Protein AF-A0A316MP08-F1 (afdb_monomer_lite)

Structure (mmCIF, N/CA/C/O backbone):
data_AF-A0A316MP08-F1
#
_entry.id   AF-A0A316MP08-F1
#
loop_
_atom_site.group_PDB
_atom_site.id
_atom_site.type_symbol
_atom_site.label_atom_id
_atom_site.label_alt_id
_atom_site.label_comp_id
_atom_site.label_asym_id
_atom_site.label_entity_id
_atom_site.label_seq_id
_atom_site.pdbx_PDB_ins_code
_atom_site.Cartn_x
_atom_site.Cartn_y
_atom_site.Cartn_z
_atom_site.occupancy
_atom_site.B_iso_or_equiv
_atom_site.auth_seq_id
_atom_site.auth_comp_id
_atom_site.auth_asym_id
_atom_site.auth_atom_id
_atom_site.pdbx_PDB_model_num
ATOM 1 N N . MET A 1 1 ? -16.858 -20.092 -6.446 1.00 30.94 1 MET A N 1
ATOM 2 C CA . MET A 1 1 ? -16.017 -19.474 -5.402 1.00 30.94 1 MET A CA 1
ATOM 3 C C . MET A 1 1 ? -14.928 -18.694 -6.114 1.00 30.94 1 MET A C 1
ATOM 5 O O . MET A 1 1 ? -14.071 -19.315 -6.725 1.00 30.94 1 MET A O 1
ATOM 9 N N . SER A 1 2 ? -15.044 -17.366 -6.166 1.00 39.22 2 SER A N 1
ATOM 10 C CA . SER A 1 2 ? -13.991 -16.501 -6.709 1.00 39.22 2 SER A CA 1
ATOM 11 C C . SER A 1 2 ? -12.915 -16.383 -5.637 1.00 39.22 2 SER A C 1
ATOM 13 O O . SER A 1 2 ? -13.175 -15.823 -4.583 1.00 39.22 2 SER A O 1
ATOM 15 N N . THR A 1 3 ? -11.744 -16.965 -5.862 1.00 48.44 3 THR A N 1
ATOM 16 C CA . THR A 1 3 ? -10.606 -16.982 -4.927 1.00 48.44 3 THR A CA 1
ATOM 17 C C . THR A 1 3 ? -9.837 -15.654 -4.857 1.00 48.44 3 THR A C 1
ATOM 19 O O . THR A 1 3 ? -8.750 -15.616 -4.289 1.00 48.44 3 THR A O 1
ATOM 22 N N . TYR A 1 4 ? -10.368 -14.570 -5.430 1.00 56.38 4 TYR A N 1
ATOM 23 C CA . TYR A 1 4 ? -9.638 -13.318 -5.631 1.00 56.38 4 TYR A CA 1
ATOM 24 C C . TYR A 1 4 ? -10.424 -12.108 -5.114 1.00 56.38 4 TYR A C 1
ATOM 26 O O . TYR A 1 4 ? -11.122 -11.439 -5.878 1.00 56.38 4 TYR A O 1
ATOM 34 N N . ASP A 1 5 ? -10.285 -11.828 -3.820 1.00 79.69 5 ASP A N 1
ATOM 35 C CA . ASP A 1 5 ? -10.808 -10.615 -3.183 1.00 79.69 5 ASP A CA 1
ATOM 36 C C . ASP A 1 5 ? -9.754 -9.496 -3.168 1.00 79.69 5 ASP A C 1
ATOM 38 O O . ASP A 1 5 ? -8.558 -9.738 -3.325 1.00 79.69 5 ASP A O 1
ATOM 42 N N . LEU A 1 6 ? -10.179 -8.248 -2.956 1.00 85.12 6 LEU A N 1
ATOM 43 C CA . LEU A 1 6 ? -9.306 -7.063 -2.947 1.00 85.12 6 LEU A CA 1
ATOM 44 C C . LEU A 1 6 ? -8.021 -7.177 -2.087 1.00 85.12 6 LEU A C 1
ATOM 46 O O . LEU A 1 6 ? -6.984 -6.697 -2.555 1.00 85.12 6 LEU A O 1
ATOM 50 N N . PRO A 1 7 ? -8.013 -7.851 -0.915 1.00 86.88 7 PRO A N 1
ATOM 51 C CA . PRO A 1 7 ? -6.787 -8.083 -0.144 1.00 86.88 7 PRO A CA 1
ATOM 52 C C . PRO A 1 7 ? -5.707 -8.886 -0.887 1.00 86.88 7 PRO A C 1
ATOM 54 O O . PRO A 1 7 ? -4.516 -8.693 -0.648 1.00 86.88 7 PRO A O 1
ATOM 57 N N . TYR A 1 8 ? -6.091 -9.781 -1.804 1.00 89.12 8 TYR A N 1
ATOM 58 C CA . TYR A 1 8 ? -5.129 -10.521 -2.625 1.00 89.12 8 TYR A CA 1
ATOM 59 C C . TYR A 1 8 ? -4.320 -9.564 -3.510 1.00 89.12 8 TYR A C 1
ATOM 61 O O . TYR A 1 8 ? -3.091 -9.600 -3.497 1.00 89.12 8 TYR A O 1
ATOM 69 N N . TYR A 1 9 ? -5.002 -8.669 -4.230 1.00 88.00 9 TYR A N 1
ATOM 70 C CA . TYR A 1 9 ? -4.348 -7.718 -5.132 1.00 88.00 9 TYR A CA 1
ATOM 71 C C . TYR A 1 9 ? -3.517 -6.683 -4.380 1.00 88.00 9 TYR A C 1
ATOM 73 O O . TYR A 1 9 ? -2.464 -6.280 -4.869 1.00 88.00 9 TYR A O 1
ATOM 81 N N . GLU A 1 10 ? -3.958 -6.280 -3.187 1.00 87.12 10 GLU A N 1
ATOM 82 C CA . GLU A 1 10 ? -3.163 -5.437 -2.296 1.00 87.12 10 GLU A CA 1
ATOM 83 C C . GLU A 1 10 ? -1.821 -6.096 -1.972 1.00 87.12 10 GLU A C 1
ATOM 85 O O . GLU A 1 10 ? -0.773 -5.495 -2.208 1.00 87.12 10 GLU A O 1
ATOM 90 N N . ASN A 1 11 ? -1.844 -7.344 -1.499 1.00 87.62 11 ASN A N 1
ATOM 91 C CA . ASN A 1 11 ? -0.628 -8.066 -1.134 1.00 87.62 11 ASN A CA 1
ATOM 92 C C . ASN A 1 11 ? 0.294 -8.277 -2.337 1.00 87.62 11 ASN A C 1
ATOM 94 O O . ASN A 1 11 ? 1.479 -7.957 -2.260 1.00 87.62 11 ASN A O 1
ATOM 98 N N . VAL A 1 12 ? -0.251 -8.753 -3.460 1.00 91.00 12 VAL A N 1
ATOM 99 C CA . VAL A 1 12 ? 0.535 -9.022 -4.670 1.00 91.00 12 VAL A CA 1
ATOM 100 C C . VAL A 1 12 ? 1.201 -7.748 -5.190 1.00 91.00 12 VAL A C 1
ATOM 102 O O . VAL A 1 12 ? 2.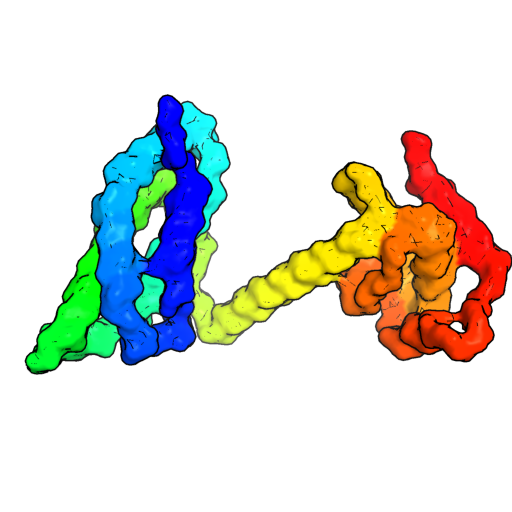393 -7.765 -5.488 1.00 91.00 12 VAL A O 1
ATOM 105 N N . LEU A 1 13 ? 0.479 -6.627 -5.278 1.00 89.88 13 LEU A N 1
ATOM 106 C CA . LEU A 1 13 ? 1.059 -5.377 -5.777 1.00 89.88 13 LEU A CA 1
ATOM 107 C C . LEU A 1 13 ? 2.073 -4.780 -4.796 1.00 89.88 13 LEU A C 1
ATOM 109 O O . LEU A 1 13 ? 3.110 -4.283 -5.234 1.00 89.88 13 LEU A O 1
ATOM 113 N N . CYS A 1 14 ? 1.821 -4.856 -3.487 1.00 86.88 14 CYS A N 1
ATOM 114 C CA . CYS A 1 14 ? 2.777 -4.416 -2.470 1.00 86.88 14 CYS A CA 1
ATOM 115 C C . CYS A 1 14 ? 4.078 -5.225 -2.519 1.00 86.88 14 CYS A C 1
ATOM 117 O O . CYS A 1 14 ? 5.160 -4.641 -2.494 1.00 86.88 14 CYS A O 1
ATOM 119 N N . GLU A 1 15 ? 3.988 -6.550 -2.646 1.00 87.31 15 GLU A N 1
ATOM 120 C CA . GLU A 1 15 ? 5.153 -7.425 -2.773 1.00 87.31 15 GLU A CA 1
ATOM 121 C C . GLU A 1 15 ? 5.918 -7.133 -4.069 1.00 87.31 15 GLU A C 1
ATOM 123 O O . GLU A 1 15 ? 7.123 -6.871 -4.038 1.00 87.31 15 GLU A O 1
ATOM 128 N N . ARG A 1 16 ? 5.213 -7.081 -5.207 1.00 90.56 16 ARG A N 1
ATOM 129 C CA . ARG A 1 16 ? 5.825 -6.847 -6.523 1.00 90.56 16 ARG A CA 1
ATOM 130 C C . ARG A 1 16 ? 6.427 -5.460 -6.672 1.00 90.56 16 ARG A C 1
ATOM 132 O O . ARG A 1 16 ? 7.306 -5.301 -7.505 1.00 90.56 16 ARG A O 1
ATOM 139 N N . MET A 1 17 ? 5.998 -4.470 -5.890 1.00 89.94 17 MET A N 1
ATOM 140 C CA . MET A 1 17 ? 6.579 -3.122 -5.893 1.00 89.94 17 MET A CA 1
ATOM 141 C C . MET A 1 17 ? 7.570 -2.870 -4.749 1.00 89.94 17 MET A C 1
ATOM 143 O O . MET A 1 17 ? 8.137 -1.783 -4.679 1.00 89.94 17 MET A O 1
ATOM 147 N N . SER A 1 18 ? 7.829 -3.855 -3.881 1.00 86.94 18 SER A N 1
ATOM 148 C CA . SER A 1 18 ? 8.724 -3.703 -2.719 1.00 86.94 18 SER A CA 1
ATOM 149 C C . SER A 1 18 ? 10.168 -3.329 -3.076 1.00 86.94 18 SER A C 1
ATOM 151 O O . SER A 1 18 ? 10.873 -2.748 -2.255 1.00 86.94 18 SER A O 1
ATOM 153 N N . PHE A 1 19 ? 10.604 -3.611 -4.308 1.00 85.62 19 PHE A N 1
ATOM 154 C CA . PHE A 1 19 ? 11.939 -3.258 -4.796 1.00 85.62 19 PHE A CA 1
ATOM 155 C C . PHE A 1 19 ? 12.120 -1.755 -5.080 1.00 85.62 19 PHE A C 1
ATOM 157 O O . PHE A 1 19 ? 13.242 -1.327 -5.357 1.00 85.62 19 PHE A O 1
ATOM 164 N N . ILE A 1 20 ? 11.041 -0.961 -5.039 1.00 81.25 20 ILE A N 1
ATOM 165 C CA . ILE A 1 20 ? 11.060 0.484 -5.283 1.00 81.25 20 ILE A CA 1
ATOM 166 C C . ILE A 1 20 ? 10.617 1.234 -4.034 1.00 81.25 20 ILE A C 1
ATOM 168 O O . ILE A 1 20 ? 9.465 1.161 -3.602 1.00 81.25 20 ILE A O 1
ATOM 172 N N . GLU A 1 21 ? 11.511 2.078 -3.536 1.00 78.12 21 GLU A N 1
ATOM 173 C CA . GLU A 1 21 ? 11.195 3.140 -2.601 1.00 78.12 21 GLU A CA 1
ATOM 174 C C . GLU A 1 21 ? 11.325 4.499 -3.317 1.00 78.12 21 GLU A C 1
ATOM 176 O O . GLU A 1 21 ? 12.419 4.831 -3.787 1.00 78.12 21 GLU A O 1
ATOM 181 N N . PRO A 1 22 ? 10.248 5.313 -3.405 1.00 61.69 22 PRO A N 1
ATOM 182 C CA . PRO A 1 22 ? 10.166 6.464 -4.316 1.00 61.69 22 PRO A CA 1
ATOM 183 C C . PRO A 1 22 ? 11.230 7.557 -4.190 1.00 61.69 22 PRO A C 1
ATOM 185 O O . PRO A 1 22 ? 11.284 8.423 -5.045 1.00 61.69 22 PRO A O 1
ATOM 188 N N . PHE A 1 23 ? 12.074 7.531 -3.160 1.00 61.69 23 PHE A N 1
ATOM 189 C CA . PHE A 1 23 ? 13.108 8.546 -2.931 1.00 61.69 23 PHE A CA 1
ATOM 190 C C . PHE A 1 23 ? 14.483 7.960 -2.605 1.00 61.69 23 PHE A C 1
ATOM 192 O O . PHE A 1 23 ? 15.398 8.705 -2.262 1.00 61.69 23 PHE A O 1
ATOM 199 N N . CYS A 1 24 ? 14.607 6.634 -2.633 1.00 69.19 24 CYS A N 1
ATOM 200 C CA . CYS A 1 24 ? 15.801 5.929 -2.176 1.00 69.19 24 CYS A CA 1
ATOM 201 C C . CYS A 1 24 ? 16.325 4.945 -3.224 1.00 69.19 24 CYS A C 1
ATOM 203 O O . CYS A 1 24 ? 17.500 4.593 -3.187 1.00 69.19 24 CYS A O 1
ATOM 205 N N . THR A 1 25 ? 15.477 4.504 -4.158 1.00 81.12 25 THR A N 1
ATOM 206 C CA . THR A 1 25 ? 15.874 3.551 -5.194 1.00 81.12 25 THR A CA 1
ATOM 207 C C . THR A 1 25 ? 16.371 4.266 -6.446 1.00 81.12 25 THR A C 1
ATOM 209 O O . THR A 1 25 ? 15.580 4.774 -7.243 1.00 81.12 25 THR A O 1
ATOM 212 N N . ASP A 1 26 ? 17.685 4.234 -6.652 1.00 84.19 26 ASP A N 1
ATOM 213 C CA . ASP A 1 26 ? 18.324 4.749 -7.863 1.00 84.19 26 ASP A CA 1
ATOM 214 C C . ASP A 1 26 ? 18.005 3.904 -9.102 1.00 84.19 26 ASP A C 1
ATOM 216 O O . ASP A 1 26 ? 17.745 2.699 -9.016 1.00 84.19 26 ASP A O 1
ATOM 220 N N . TRP A 1 27 ? 18.102 4.527 -10.284 1.00 87.94 27 TRP A N 1
ATOM 221 C CA . TRP A 1 27 ? 17.888 3.847 -11.564 1.00 87.94 27 TRP A CA 1
ATOM 222 C C . TRP A 1 27 ? 18.743 2.585 -11.692 1.00 87.94 27 TRP A C 1
ATOM 224 O O . TRP A 1 27 ? 18.216 1.536 -12.056 1.00 87.94 27 TRP A O 1
ATOM 234 N N . GLU A 1 28 ? 20.030 2.647 -11.349 1.00 87.56 28 GLU A N 1
ATOM 235 C CA . GLU A 1 28 ? 20.955 1.517 -11.504 1.00 87.56 28 GLU A CA 1
ATOM 236 C C . GLU A 1 28 ? 20.662 0.352 -10.553 1.00 87.56 28 GLU A C 1
ATOM 238 O O . GLU A 1 28 ? 20.857 -0.804 -10.923 1.00 87.56 28 GLU A O 1
ATOM 243 N N . ALA A 1 29 ? 20.105 0.628 -9.371 1.00 86.62 29 ALA A N 1
ATOM 244 C CA . ALA A 1 29 ? 19.765 -0.399 -8.387 1.00 86.62 29 ALA A CA 1
ATOM 245 C C . ALA A 1 29 ? 18.583 -1.285 -8.824 1.00 86.62 29 ALA A C 1
ATOM 247 O O . ALA A 1 29 ? 18.395 -2.385 -8.302 1.00 86.62 29 ALA A O 1
ATOM 248 N N . VAL A 1 30 ? 17.776 -0.831 -9.789 1.00 89.81 30 VAL A N 1
ATOM 249 C CA . VAL A 1 30 ? 16.608 -1.586 -10.249 1.00 89.81 30 VAL A CA 1
ATOM 250 C C . VAL A 1 30 ? 17.005 -2.741 -11.165 1.00 89.81 30 VAL A C 1
ATOM 252 O O . VAL A 1 30 ? 17.540 -2.546 -12.257 1.00 89.81 30 VAL A O 1
ATOM 255 N N . ASN A 1 31 ? 16.651 -3.960 -10.768 1.00 89.88 31 ASN A N 1
ATOM 256 C CA . ASN A 1 31 ? 16.779 -5.131 -11.626 1.00 89.88 31 ASN A CA 1
ATOM 257 C C . ASN A 1 31 ? 15.667 -5.146 -12.693 1.00 89.88 31 ASN A C 1
ATOM 259 O O . ASN A 1 31 ? 14.487 -4.978 -12.379 1.00 89.88 31 ASN A O 1
ATOM 263 N N . VAL A 1 32 ? 16.038 -5.387 -13.955 1.00 91.75 32 VAL A N 1
ATOM 264 C CA . VAL A 1 32 ? 15.084 -5.498 -15.070 1.00 91.75 32 VAL A CA 1
ATOM 265 C C . VAL A 1 32 ? 14.074 -6.630 -14.863 1.00 91.75 32 VAL A C 1
ATOM 267 O O . VAL A 1 32 ? 12.917 -6.473 -15.238 1.00 91.75 32 VAL A O 1
ATOM 270 N N . ASN A 1 33 ? 14.460 -7.724 -14.202 1.00 93.00 33 ASN A N 1
ATOM 271 C CA . ASN A 1 33 ? 13.564 -8.851 -13.940 1.00 93.00 33 ASN A CA 1
ATOM 272 C C . ASN A 1 33 ? 12.406 -8.458 -13.018 1.00 93.00 33 ASN A C 1
ATOM 274 O O . ASN A 1 33 ? 11.271 -8.829 -13.292 1.00 93.00 33 ASN A O 1
ATOM 278 N N . HIS A 1 34 ? 12.650 -7.629 -11.997 1.00 93.44 34 HIS A N 1
ATOM 279 C CA . HIS A 1 34 ? 11.573 -7.129 -11.136 1.00 93.44 34 HIS A CA 1
ATOM 280 C C . HIS A 1 34 ? 10.587 -6.244 -11.914 1.00 93.44 34 HIS A C 1
ATOM 282 O O . HIS A 1 34 ? 9.379 -6.315 -11.696 1.00 93.44 34 HIS A O 1
ATOM 288 N N . LEU A 1 35 ? 11.079 -5.449 -12.874 1.00 95.00 35 LEU A N 1
ATOM 289 C CA . LEU A 1 35 ? 10.214 -4.679 -13.773 1.00 95.00 35 LEU A CA 1
ATOM 290 C C . LEU A 1 35 ? 9.404 -5.597 -14.700 1.00 95.00 35 LEU A C 1
ATOM 292 O O . LEU A 1 35 ? 8.216 -5.359 -14.898 1.00 95.00 35 LEU A O 1
ATOM 296 N N . ILE A 1 36 ? 10.011 -6.652 -15.251 1.00 94.88 36 ILE A N 1
ATOM 297 C CA . ILE A 1 36 ? 9.305 -7.637 -16.087 1.00 94.88 36 ILE A CA 1
ATOM 298 C C . ILE A 1 36 ? 8.189 -8.310 -15.285 1.00 94.88 36 ILE A C 1
ATOM 300 O O . ILE A 1 36 ? 7.044 -8.327 -15.729 1.00 94.88 36 ILE A O 1
ATOM 304 N N . GLU A 1 37 ? 8.498 -8.802 -14.087 1.00 95.06 37 GLU A N 1
ATOM 305 C CA . GLU A 1 37 ? 7.524 -9.456 -13.212 1.00 95.06 37 GLU A CA 1
ATOM 306 C C . GLU A 1 37 ? 6.370 -8.527 -12.832 1.00 95.06 37 GLU A C 1
ATOM 308 O O . GLU A 1 37 ? 5.210 -8.940 -12.856 1.00 95.06 37 GLU A O 1
ATOM 313 N N . LEU A 1 38 ? 6.669 -7.264 -12.513 1.00 96.50 38 LEU A N 1
ATOM 314 C CA . LEU A 1 38 ? 5.648 -6.270 -12.204 1.00 96.50 38 LEU A CA 1
ATOM 315 C C . LEU A 1 38 ? 4.767 -5.969 -13.421 1.00 96.50 38 LEU A C 1
ATOM 317 O O . LEU A 1 38 ? 3.545 -5.917 -13.293 1.00 96.50 38 LEU A O 1
ATOM 321 N N . LYS A 1 39 ? 5.364 -5.799 -14.605 1.00 96.62 39 LYS A N 1
ATOM 322 C CA . LYS A 1 39 ? 4.614 -5.583 -15.847 1.00 96.62 39 LYS A CA 1
ATOM 323 C C . LYS A 1 39 ? 3.675 -6.759 -16.123 1.00 96.62 39 LYS A C 1
ATOM 325 O O . LYS A 1 39 ? 2.487 -6.553 -16.349 1.00 96.62 39 LYS A O 1
ATOM 330 N N . ASP A 1 40 ? 4.195 -7.980 -16.065 1.00 95.75 40 ASP A N 1
ATOM 331 C CA . ASP A 1 40 ? 3.411 -9.189 -16.302 1.00 95.75 40 ASP A CA 1
ATOM 332 C C . ASP A 1 40 ? 2.291 -9.352 -15.273 1.00 95.75 40 ASP A C 1
ATOM 334 O O . ASP A 1 40 ? 1.197 -9.789 -15.623 1.00 95.75 40 ASP A O 1
ATOM 338 N N . CYS A 1 41 ? 2.542 -8.988 -14.014 1.00 94.94 41 CYS A N 1
ATOM 339 C CA . CYS A 1 41 ? 1.527 -8.970 -12.969 1.00 94.94 41 CYS A CA 1
ATOM 340 C C . CYS A 1 41 ? 0.398 -7.985 -13.302 1.00 94.94 41 CYS A C 1
ATOM 342 O O . CYS A 1 41 ? -0.771 -8.357 -13.249 1.00 94.94 41 CYS A O 1
ATOM 344 N N . LEU A 1 42 ? 0.726 -6.744 -13.674 1.00 95.75 42 LEU A N 1
ATOM 345 C CA . LEU A 1 42 ? -0.275 -5.732 -14.023 1.00 95.75 42 LEU A CA 1
ATOM 346 C C . LEU A 1 42 ? -1.105 -6.142 -15.244 1.00 95.75 42 LEU A C 1
ATOM 348 O O . LEU A 1 42 ? -2.313 -5.915 -15.261 1.00 95.75 42 LEU A O 1
ATOM 352 N N . ASP A 1 43 ? -0.485 -6.772 -16.241 1.00 93.81 43 ASP A N 1
ATOM 353 C CA . ASP A 1 43 ? -1.188 -7.243 -17.436 1.00 93.81 43 ASP A CA 1
ATOM 354 C C . ASP A 1 43 ? -2.114 -8.434 -17.117 1.00 93.81 43 ASP A C 1
ATOM 356 O O . ASP A 1 43 ? -3.265 -8.467 -17.558 1.00 93.81 43 ASP A O 1
ATOM 360 N N . LYS A 1 44 ? -1.635 -9.412 -16.333 1.00 94.06 44 LYS A N 1
ATOM 361 C CA . LYS A 1 44 ? -2.387 -10.637 -16.002 1.00 94.06 44 LYS A CA 1
ATOM 362 C C . LYS A 1 44 ? -3.543 -10.379 -15.044 1.00 94.06 44 LYS A C 1
ATOM 364 O O . LYS A 1 44 ? -4.636 -10.906 -15.249 1.00 94.06 44 LYS A O 1
ATOM 369 N N . GLU A 1 45 ? -3.315 -9.573 -14.011 1.00 92.38 45 GLU A N 1
ATOM 370 C CA . GLU A 1 45 ? -4.293 -9.379 -12.939 1.00 92.38 45 GLU A CA 1
ATOM 371 C C . GLU A 1 45 ? -5.395 -8.381 -13.304 1.00 92.38 45 GLU A C 1
ATOM 373 O O . GLU A 1 45 ? -6.438 -8.361 -12.653 1.00 92.38 45 GLU A O 1
ATOM 378 N N . TRP A 1 46 ? -5.218 -7.589 -14.368 1.00 92.88 46 TRP A N 1
ATOM 379 C CA . TRP A 1 46 ? -6.120 -6.490 -14.712 1.00 92.88 46 TRP A CA 1
ATOM 380 C C . TRP A 1 46 ? -7.598 -6.893 -14.778 1.00 92.88 46 TRP A C 1
ATOM 382 O O . TRP A 1 46 ? -8.438 -6.320 -14.083 1.00 92.88 46 TRP A O 1
ATOM 392 N N . MET A 1 47 ? -7.930 -7.914 -15.571 1.00 92.06 47 MET A N 1
ATOM 393 C CA . MET A 1 47 ? -9.324 -8.332 -15.767 1.00 92.06 47 MET A CA 1
ATOM 394 C C . MET A 1 47 ? -9.963 -8.866 -14.480 1.00 92.06 47 MET A C 1
ATOM 396 O O . MET A 1 47 ? -11.160 -8.679 -14.257 1.00 92.06 47 MET A O 1
ATOM 400 N N . ASN A 1 48 ? -9.189 -9.545 -13.631 1.00 90.75 48 ASN A N 1
ATOM 401 C CA . ASN A 1 48 ? -9.705 -10.087 -12.376 1.00 90.75 48 ASN A CA 1
ATOM 402 C C . ASN A 1 48 ? -9.823 -8.991 -11.308 1.00 90.75 48 ASN A C 1
ATOM 404 O O . ASN A 1 48 ? -10.819 -8.959 -10.585 1.00 90.75 48 ASN A O 1
ATOM 408 N N . PHE A 1 49 ? -8.893 -8.035 -11.283 1.00 92.38 49 PHE A N 1
ATOM 409 C CA . PHE A 1 49 ? -8.976 -6.844 -10.444 1.00 92.38 49 PHE A CA 1
ATOM 410 C C . PHE A 1 49 ? -10.224 -6.012 -10.764 1.00 92.38 49 PHE A C 1
ATOM 412 O O . PHE A 1 49 ? -10.966 -5.641 -9.856 1.00 92.38 49 PHE A O 1
ATOM 419 N N . GLN A 1 50 ? -10.529 -5.790 -12.048 1.00 91.75 50 GLN A N 1
ATOM 420 C CA . GLN A 1 50 ? -11.761 -5.104 -12.451 1.00 91.75 50 GLN A CA 1
ATOM 421 C C . GLN A 1 50 ? -13.014 -5.799 -11.904 1.00 91.75 50 GLN A C 1
ATOM 423 O O . GLN A 1 50 ? -13.920 -5.135 -11.400 1.00 91.75 50 GLN A O 1
ATOM 428 N N . ARG A 1 51 ? -13.068 -7.135 -11.975 1.00 90.19 51 ARG A N 1
ATOM 429 C CA . ARG A 1 51 ? -14.188 -7.917 -11.427 1.00 90.19 51 ARG A CA 1
ATOM 430 C C . ARG A 1 51 ? -14.282 -7.789 -9.910 1.00 90.19 51 ARG A C 1
ATOM 432 O O . ARG A 1 51 ? -15.387 -7.621 -9.404 1.00 90.19 51 ARG A O 1
ATOM 439 N N . ALA A 1 52 ? -13.151 -7.832 -9.206 1.00 89.12 52 ALA A N 1
ATOM 440 C CA . ALA A 1 52 ? -13.106 -7.680 -7.754 1.00 89.12 52 ALA A CA 1
ATOM 441 C C . ALA A 1 52 ? -13.606 -6.296 -7.310 1.00 89.12 52 ALA A C 1
ATOM 443 O O . ALA A 1 52 ? -14.405 -6.199 -6.384 1.00 89.12 52 ALA A O 1
ATOM 444 N N . ILE A 1 53 ? -13.219 -5.238 -8.027 1.00 90.00 53 ILE A N 1
ATOM 445 C CA . ILE A 1 53 ? -13.718 -3.878 -7.794 1.00 90.00 53 ILE A CA 1
ATOM 446 C C . ILE A 1 53 ? -15.234 -3.797 -8.005 1.00 90.00 53 ILE A C 1
ATOM 448 O O . ILE A 1 53 ? -15.946 -3.267 -7.158 1.00 90.00 53 ILE A O 1
ATOM 452 N N . LEU A 1 54 ? -15.756 -4.347 -9.105 1.00 87.88 54 LEU A N 1
ATOM 453 C CA . LEU A 1 54 ? -17.200 -4.332 -9.365 1.00 87.88 54 LEU A CA 1
ATOM 454 C C . LEU A 1 54 ? -17.991 -5.120 -8.308 1.00 87.88 54 LEU A C 1
ATOM 456 O O . LEU A 1 54 ? -19.078 -4.693 -7.921 1.00 87.88 54 LEU A O 1
ATOM 460 N N . ALA A 1 55 ? -17.448 -6.239 -7.824 1.00 86.25 55 ALA A N 1
ATOM 461 C CA . ALA A 1 55 ? -18.050 -7.019 -6.746 1.00 86.25 55 ALA A CA 1
ATOM 462 C C . ALA A 1 55 ? -18.052 -6.254 -5.410 1.00 86.25 55 ALA A C 1
ATOM 464 O O . ALA A 1 55 ? -19.051 -6.281 -4.688 1.00 86.25 55 ALA A O 1
ATOM 465 N N . ASP A 1 56 ? -16.978 -5.522 -5.101 1.00 85.50 56 ASP A N 1
ATOM 466 C CA . ASP A 1 56 ? -16.911 -4.673 -3.908 1.00 85.50 56 ASP A CA 1
ATOM 467 C C . ASP A 1 56 ? -17.925 -3.523 -3.967 1.00 85.50 56 ASP A C 1
ATOM 469 O O . ASP A 1 56 ? -18.639 -3.272 -2.997 1.00 85.50 56 ASP A O 1
ATOM 473 N N . MET A 1 57 ? -18.073 -2.882 -5.132 1.00 83.88 57 MET A N 1
ATOM 474 C CA . MET A 1 57 ? -19.092 -1.848 -5.352 1.00 83.88 57 MET A CA 1
ATOM 475 C C . MET A 1 57 ? -20.508 -2.386 -5.115 1.00 83.88 57 MET A C 1
ATOM 477 O O . MET A 1 57 ? -21.308 -1.747 -4.434 1.00 83.88 57 MET A O 1
ATOM 481 N N . GLN A 1 58 ? -20.818 -3.577 -5.640 1.00 80.69 58 GLN A N 1
ATOM 482 C CA . GLN A 1 58 ? -22.109 -4.240 -5.408 1.00 80.69 58 GLN A CA 1
ATOM 483 C C . GLN A 1 58 ? -22.329 -4.594 -3.935 1.00 80.69 58 GLN A C 1
ATOM 485 O O . GLN A 1 58 ? -23.468 -4.632 -3.475 1.00 80.69 58 GLN A O 1
ATOM 490 N N . SER A 1 59 ? -21.243 -4.820 -3.201 1.00 78.38 59 SER A N 1
ATOM 491 C CA . SER A 1 59 ? -21.267 -5.136 -1.777 1.00 78.38 59 SER A CA 1
ATOM 492 C C . SER A 1 59 ? -21.282 -3.888 -0.889 1.00 78.38 59 SER A C 1
ATOM 494 O O . SER A 1 59 ? -21.306 -4.028 0.323 1.00 78.38 59 SER A O 1
ATOM 496 N N . GLY A 1 60 ? -21.292 -2.669 -1.439 1.00 76.81 60 GLY A N 1
ATOM 497 C CA . GLY A 1 60 ? -21.313 -1.439 -0.640 1.00 76.81 60 GLY A CA 1
ATOM 498 C C . GLY A 1 60 ? -19.934 -0.943 -0.193 1.00 76.81 60 GLY A C 1
ATOM 499 O O . GLY A 1 60 ? -19.846 -0.226 0.800 1.00 76.81 60 GLY A O 1
ATOM 500 N N . PHE A 1 61 ? -18.877 -1.267 -0.947 1.00 81.25 61 PHE A N 1
ATOM 501 C CA . PHE A 1 61 ? -17.521 -0.718 -0.799 1.00 81.25 61 PHE A CA 1
ATOM 502 C C . PHE A 1 61 ? -16.744 -1.163 0.460 1.00 81.25 61 PHE A C 1
ATOM 504 O O . PHE A 1 61 ? -15.921 -0.404 0.988 1.00 81.25 61 PHE A O 1
ATOM 511 N N . TYR A 1 62 ? -16.962 -2.388 0.951 1.00 75.25 62 TYR A N 1
ATOM 512 C CA . TYR A 1 62 ? -16.281 -2.929 2.141 1.00 75.25 62 TYR A CA 1
ATOM 513 C C . TYR A 1 62 ? -14.749 -2.994 2.008 1.00 75.25 62 TYR A C 1
ATOM 515 O O . TYR A 1 62 ? -14.029 -2.840 2.994 1.00 75.25 62 TYR A O 1
ATOM 523 N N . GLY A 1 63 ? -14.235 -3.183 0.796 1.00 77.44 63 GLY A N 1
ATOM 524 C CA . GLY A 1 63 ? -12.815 -3.275 0.473 1.00 77.44 63 GLY A CA 1
ATOM 525 C C . GLY A 1 63 ? -12.142 -1.938 0.163 1.00 77.44 63 GLY A C 1
ATOM 526 O O . GLY A 1 63 ? -10.996 -1.934 -0.288 1.00 77.44 63 GLY A O 1
ATOM 527 N N . SER A 1 64 ? -12.799 -0.801 0.423 1.00 79.25 64 SER A N 1
ATOM 528 C CA . SER A 1 64 ? -12.255 0.545 0.162 1.00 79.25 64 SER A CA 1
ATOM 529 C C . SER A 1 64 ? -10.847 0.765 0.722 1.00 79.25 64 SER A C 1
ATOM 531 O O . SER A 1 64 ? -10.034 1.444 0.095 1.00 79.25 64 SER A O 1
ATOM 533 N N . TYR A 1 65 ? -10.531 0.173 1.879 1.00 78.62 65 TYR A N 1
ATOM 534 C CA . TYR A 1 65 ? -9.190 0.235 2.466 1.00 78.62 65 TYR A CA 1
ATOM 535 C C . TYR A 1 65 ? -8.134 -0.446 1.580 1.00 78.62 65 TYR A C 1
ATOM 537 O O . TYR A 1 65 ? -7.102 0.154 1.281 1.00 78.62 65 TYR A O 1
ATOM 545 N N . CYS A 1 66 ? -8.414 -1.657 1.095 1.00 82.25 66 CYS A N 1
ATOM 546 C CA . CYS A 1 66 ? -7.517 -2.379 0.194 1.00 82.25 66 CYS A CA 1
ATOM 547 C C . CYS A 1 66 ? -7.335 -1.614 -1.120 1.00 82.25 66 CYS A C 1
ATOM 549 O O . CYS A 1 66 ? -6.214 -1.452 -1.596 1.00 82.25 66 CYS A O 1
ATOM 551 N N . VAL A 1 67 ? -8.415 -1.055 -1.680 1.00 87.12 67 VAL A N 1
ATOM 552 C CA . VAL A 1 67 ? -8.339 -0.231 -2.901 1.00 87.12 67 VAL A CA 1
ATOM 553 C C . VAL A 1 67 ? -7.500 1.026 -2.680 1.00 87.12 67 VAL A C 1
ATOM 555 O O . VAL A 1 67 ? -6.698 1.389 -3.540 1.00 87.12 67 VAL A O 1
ATOM 558 N N . ARG A 1 68 ? -7.624 1.667 -1.512 1.00 84.56 68 ARG A N 1
ATOM 559 C CA . ARG A 1 68 ? -6.781 2.804 -1.117 1.00 84.56 68 ARG A CA 1
ATOM 560 C C . ARG A 1 68 ? -5.307 2.422 -1.066 1.00 84.56 68 ARG A C 1
ATOM 562 O O . ARG A 1 68 ? -4.468 3.157 -1.584 1.00 84.56 68 ARG A O 1
ATOM 569 N N . SER A 1 69 ? -4.995 1.293 -0.441 1.00 84.19 69 SER A N 1
ATOM 570 C CA . SER A 1 69 ? -3.633 0.772 -0.323 1.00 84.19 69 SER A CA 1
ATOM 571 C C . SER A 1 69 ? -3.035 0.459 -1.697 1.00 84.19 69 SER A C 1
ATOM 573 O O . SER A 1 69 ? -1.964 0.968 -2.033 1.00 84.19 69 SER A O 1
ATOM 575 N N . ILE A 1 70 ? -3.790 -0.246 -2.550 1.00 90.56 70 ILE A N 1
ATOM 576 C CA . ILE A 1 70 ? -3.442 -0.517 -3.952 1.00 90.56 70 ILE A CA 1
ATOM 577 C C . ILE A 1 70 ? -3.149 0.789 -4.689 1.00 90.56 70 ILE A C 1
ATOM 579 O O . ILE A 1 70 ? -2.067 0.946 -5.249 1.00 90.56 70 ILE A O 1
ATOM 583 N N . TYR A 1 71 ? -4.066 1.757 -4.645 1.00 91.31 71 TYR A N 1
ATOM 584 C CA . TYR A 1 71 ? -3.883 3.061 -5.281 1.00 91.31 71 TYR A CA 1
ATOM 585 C C . TYR A 1 71 ? -2.596 3.756 -4.811 1.00 91.31 71 TYR A C 1
ATOM 587 O O . TYR A 1 71 ? -1.805 4.226 -5.631 1.00 91.31 71 TYR A O 1
ATOM 595 N N . CYS A 1 72 ? -2.348 3.794 -3.501 1.00 86.62 72 CYS A N 1
ATOM 596 C CA . CYS A 1 72 ? -1.133 4.376 -2.940 1.00 86.62 72 CYS A CA 1
ATOM 597 C C . CYS A 1 72 ? 0.127 3.668 -3.450 1.00 86.62 72 CYS A C 1
ATOM 599 O O . CYS A 1 72 ? 1.088 4.342 -3.820 1.00 86.62 72 CYS A O 1
ATOM 601 N N . THR A 1 73 ? 0.123 2.337 -3.499 1.00 89.75 73 THR A N 1
ATOM 602 C CA . THR A 1 73 ? 1.230 1.523 -4.013 1.00 89.75 73 THR A CA 1
ATOM 603 C C . THR A 1 73 ? 1.488 1.793 -5.494 1.00 89.75 73 THR A C 1
ATOM 605 O O . THR A 1 73 ? 2.618 2.099 -5.868 1.00 89.75 73 THR A O 1
ATOM 608 N N . LEU A 1 74 ? 0.444 1.845 -6.321 1.00 92.12 74 LEU A N 1
ATOM 609 C CA . LEU A 1 74 ? 0.557 2.227 -7.728 1.00 92.12 74 LEU A CA 1
ATOM 610 C C . LEU A 1 74 ? 1.162 3.635 -7.893 1.00 92.12 74 LEU A C 1
ATOM 612 O O . LEU A 1 74 ? 2.111 3.829 -8.652 1.00 92.12 74 LEU A O 1
ATOM 616 N N . LYS A 1 75 ? 0.684 4.622 -7.122 1.00 89.69 75 LYS A N 1
ATOM 617 C CA . LYS A 1 75 ? 1.221 5.993 -7.170 1.00 89.69 75 LYS A CA 1
ATOM 618 C C . LYS A 1 75 ? 2.655 6.101 -6.649 1.00 89.69 75 LYS A C 1
ATOM 620 O O . LYS A 1 75 ? 3.349 7.032 -7.060 1.00 89.69 75 LYS A O 1
ATOM 625 N N . LYS A 1 76 ? 3.124 5.196 -5.777 1.00 88.94 76 LYS A N 1
ATOM 626 C CA . LYS A 1 76 ? 4.545 5.132 -5.383 1.00 88.94 76 LYS A CA 1
ATOM 627 C C . LYS A 1 76 ? 5.421 4.845 -6.601 1.00 88.94 76 LYS A C 1
ATOM 629 O O . LYS A 1 76 ? 6.381 5.582 -6.814 1.00 88.94 76 LYS A O 1
ATOM 634 N N . PHE A 1 77 ? 5.055 3.857 -7.422 1.00 91.81 77 PHE A N 1
ATOM 635 C CA . PHE A 1 77 ? 5.783 3.562 -8.659 1.00 91.81 77 PHE A CA 1
ATOM 636 C C . PHE A 1 77 ? 5.786 4.763 -9.606 1.00 91.81 77 PHE A C 1
ATOM 638 O O . PHE A 1 77 ? 6.833 5.146 -10.120 1.00 91.81 77 PHE A O 1
ATOM 645 N N . SER A 1 78 ? 4.631 5.398 -9.812 1.00 90.31 78 SER A N 1
ATOM 646 C CA . SER A 1 78 ? 4.547 6.556 -10.703 1.00 90.31 78 SER A CA 1
ATOM 647 C C . SER A 1 78 ? 5.426 7.711 -10.242 1.00 90.31 78 SER A C 1
ATOM 649 O O . SER A 1 78 ? 6.116 8.306 -11.060 1.00 90.31 78 SER A O 1
ATOM 651 N N . ARG A 1 79 ? 5.441 8.015 -8.937 1.00 88.12 79 ARG A N 1
ATOM 652 C CA . ARG A 1 79 ? 6.321 9.048 -8.365 1.00 88.12 79 ARG A CA 1
ATOM 653 C C . ARG A 1 79 ? 7.790 8.723 -8.609 1.00 88.12 79 ARG A C 1
ATOM 655 O O . ARG A 1 79 ? 8.483 9.546 -9.186 1.00 88.12 79 ARG A O 1
ATOM 662 N N . TRP A 1 80 ? 8.206 7.499 -8.286 1.00 90.44 80 TRP A N 1
ATOM 663 C CA . TRP A 1 80 ? 9.558 7.018 -8.575 1.00 90.44 80 TRP A CA 1
ATOM 664 C C . TRP A 1 80 ? 9.932 7.187 -10.058 1.00 90.44 80 TRP A C 1
ATOM 666 O O . TRP A 1 80 ? 10.997 7.705 -10.387 1.00 90.44 80 TRP A O 1
ATOM 676 N N . PHE A 1 81 ? 9.033 6.801 -10.969 1.00 89.06 81 PHE A N 1
ATOM 677 C CA . PHE A 1 81 ? 9.253 6.945 -12.406 1.00 89.06 81 PHE A CA 1
ATOM 678 C C . PHE A 1 81 ? 9.387 8.415 -12.828 1.00 89.06 81 PHE A C 1
ATOM 680 O O . PHE A 1 81 ? 10.243 8.742 -13.650 1.00 89.06 81 PHE A O 1
ATOM 687 N N . TYR A 1 82 ? 8.551 9.304 -12.283 1.00 86.69 82 TYR A N 1
ATOM 688 C CA . TYR A 1 82 ? 8.607 10.737 -12.574 1.00 86.69 82 TYR A CA 1
ATOM 689 C C . TYR A 1 82 ? 9.883 11.390 -12.042 1.00 86.69 82 TYR A C 1
ATOM 691 O O . TYR A 1 82 ? 10.481 12.188 -12.764 1.00 86.69 82 TYR A O 1
ATOM 699 N N . ASP A 1 83 ? 10.331 11.014 -10.845 1.00 85.12 83 ASP A N 1
ATOM 700 C CA . ASP A 1 83 ? 11.564 11.529 -10.243 1.00 85.12 83 ASP A CA 1
ATOM 701 C C . ASP A 1 83 ? 12.804 11.131 -11.066 1.00 85.12 83 ASP A C 1
ATOM 703 O O . ASP A 1 83 ? 13.772 11.883 -11.154 1.00 85.12 83 ASP A O 1
ATOM 707 N N . LEU A 1 84 ? 12.749 9.986 -11.756 1.00 85.88 84 LEU A N 1
ATOM 708 C CA . LEU A 1 84 ? 13.811 9.498 -12.644 1.00 85.88 84 LEU A CA 1
ATOM 709 C C . LEU A 1 84 ? 13.550 9.766 -14.133 1.00 85.88 84 LEU A C 1
ATOM 711 O O . LEU A 1 84 ? 14.274 9.246 -14.988 1.00 85.88 84 LEU A O 1
ATOM 715 N N . LYS A 1 85 ? 12.538 10.572 -14.477 1.00 86.69 85 LYS A N 1
ATOM 716 C CA . LYS A 1 85 ? 12.067 10.751 -15.860 1.00 86.69 85 LYS A CA 1
ATOM 717 C C . LYS A 1 85 ? 13.192 11.113 -16.825 1.00 86.69 85 LYS A C 1
ATOM 719 O O . LYS A 1 85 ? 13.246 10.553 -17.919 1.00 86.69 85 LYS A O 1
ATOM 724 N N . ASP A 1 86 ? 14.081 12.024 -16.442 1.00 84.75 86 ASP A N 1
ATOM 725 C CA . ASP A 1 86 ? 15.154 12.489 -17.325 1.00 84.75 86 ASP A CA 1
ATOM 726 C C . ASP A 1 86 ? 16.199 11.394 -17.571 1.00 84.75 86 ASP A C 1
ATOM 728 O O . ASP A 1 86 ? 16.607 11.171 -18.713 1.00 84.75 86 ASP A O 1
ATOM 732 N N . ILE A 1 87 ? 16.557 10.637 -16.528 1.00 89.75 87 ILE A N 1
ATOM 733 C CA . ILE A 1 87 ? 17.466 9.484 -16.618 1.00 89.75 87 ILE A CA 1
ATOM 734 C C . ILE A 1 87 ? 16.862 8.411 -17.525 1.00 89.75 87 ILE A C 1
ATOM 736 O O . ILE A 1 87 ? 17.520 7.930 -18.447 1.00 89.75 87 ILE A O 1
ATOM 740 N N . ILE A 1 88 ? 15.583 8.087 -17.331 1.00 88.94 88 ILE A N 1
ATOM 741 C CA . ILE A 1 88 ? 14.867 7.102 -18.147 1.00 88.94 88 ILE A CA 1
ATOM 742 C C . ILE A 1 88 ? 14.756 7.582 -19.605 1.00 88.94 88 ILE A C 1
ATOM 744 O O . ILE A 1 88 ? 14.952 6.797 -20.534 1.00 88.94 88 ILE A O 1
ATOM 748 N N . CYS A 1 89 ? 14.504 8.875 -19.839 1.00 88.06 89 CYS A N 1
ATOM 749 C CA . CYS A 1 89 ? 14.487 9.461 -21.183 1.00 88.06 89 CYS A CA 1
ATOM 750 C C . CYS A 1 89 ? 15.845 9.356 -21.889 1.00 88.06 89 CYS A C 1
ATOM 752 O O . CYS A 1 89 ? 15.884 9.124 -23.100 1.00 88.06 89 CYS A O 1
ATOM 754 N N . MET A 1 90 ? 16.949 9.521 -21.156 1.00 90.94 90 MET A N 1
ATOM 755 C CA . MET A 1 90 ? 18.294 9.304 -21.690 1.00 90.94 90 MET A CA 1
ATOM 756 C C . MET A 1 90 ? 18.554 7.820 -21.966 1.00 90.94 90 MET A C 1
ATOM 758 O O . MET A 1 90 ? 19.036 7.482 -23.046 1.00 90.94 90 MET A O 1
ATOM 762 N N . ALA A 1 91 ? 18.156 6.930 -21.054 1.00 91.06 91 ALA A N 1
ATOM 763 C CA . ALA A 1 91 ? 18.291 5.482 -21.209 1.00 91.06 91 ALA A CA 1
ATOM 764 C C . ALA A 1 91 ? 17.564 4.949 -22.459 1.00 91.06 91 ALA A C 1
ATOM 766 O O . ALA A 1 91 ? 18.083 4.077 -23.151 1.00 91.06 91 ALA A O 1
ATOM 767 N N . LEU A 1 92 ? 16.411 5.523 -22.823 1.00 90.56 92 LEU A N 1
ATOM 768 C CA . LEU A 1 92 ? 15.682 5.180 -24.055 1.00 90.56 92 LEU A CA 1
ATOM 769 C C . LEU A 1 92 ? 16.444 5.506 -25.348 1.00 90.56 92 LEU A C 1
ATOM 771 O O . LEU A 1 92 ? 16.141 4.932 -26.390 1.00 90.56 92 LEU A O 1
ATOM 775 N N . LYS A 1 93 ? 17.393 6.444 -25.298 1.00 91.69 93 LYS A N 1
ATOM 776 C CA . LYS A 1 93 ? 18.233 6.845 -26.437 1.00 91.69 93 LYS A CA 1
ATOM 777 C C . LYS A 1 93 ? 19.597 6.149 -26.426 1.00 91.69 93 LYS A C 1
ATOM 779 O O . LYS A 1 93 ? 20.438 6.454 -27.269 1.00 91.69 93 LYS A O 1
ATOM 784 N N . HIS A 1 94 ? 19.837 5.260 -25.463 1.00 91.81 94 HIS A N 1
ATOM 785 C CA . HIS A 1 94 ? 21.108 4.564 -25.328 1.00 91.81 94 HIS A CA 1
ATOM 786 C C . HIS A 1 94 ? 21.300 3.530 -26.446 1.00 91.81 94 HIS A C 1
ATOM 788 O O . HIS A 1 94 ? 20.351 3.037 -27.046 1.00 91.81 94 HIS A O 1
ATOM 794 N N . THR A 1 95 ? 22.549 3.158 -26.704 1.00 88.38 95 THR A N 1
ATOM 795 C CA . THR A 1 95 ? 22.917 2.106 -27.666 1.00 88.38 95 THR A CA 1
ATOM 796 C C . THR A 1 95 ? 22.936 0.696 -27.066 1.00 88.38 95 THR A C 1
ATOM 798 O O . THR A 1 95 ? 23.018 -0.280 -27.806 1.00 88.38 95 THR A O 1
ATOM 801 N N . ILE A 1 96 ? 22.869 0.565 -25.734 1.00 91.94 96 ILE A N 1
ATOM 802 C CA . ILE A 1 96 ? 22.969 -0.725 -25.041 1.00 91.94 96 ILE A CA 1
ATOM 803 C C . ILE A 1 96 ? 21.556 -1.277 -24.909 1.00 91.94 96 ILE A C 1
ATOM 805 O O . ILE A 1 96 ? 20.710 -0.665 -24.256 1.00 91.94 96 ILE A O 1
ATOM 809 N N . HIS A 1 97 ? 21.316 -2.438 -25.518 1.00 88.94 97 HIS A N 1
ATOM 810 C CA . HIS A 1 97 ? 19.988 -3.043 -25.596 1.00 88.94 97 HIS A CA 1
ATOM 811 C C . HIS A 1 97 ? 19.334 -3.227 -24.220 1.00 88.94 97 HIS A C 1
ATOM 813 O O . HIS A 1 97 ? 18.176 -2.866 -24.044 1.00 88.94 97 HIS A O 1
ATOM 819 N N . GLU A 1 98 ? 20.072 -3.730 -23.228 1.00 88.19 98 GLU A N 1
ATOM 820 C CA . GLU A 1 98 ? 19.543 -3.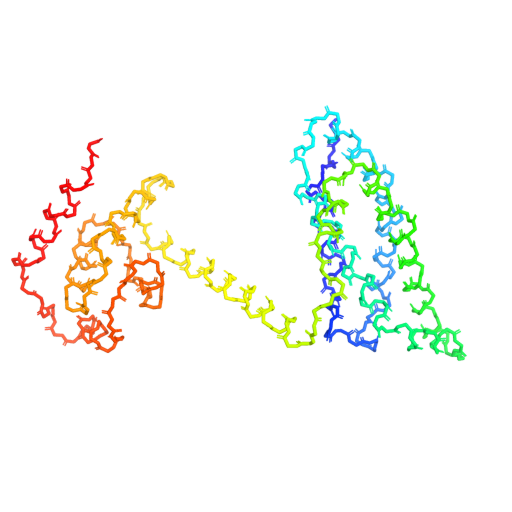980 -21.879 1.00 88.19 98 GLU A CA 1
ATOM 821 C C . GLU A 1 98 ? 19.075 -2.694 -21.180 1.00 88.19 98 GLU A C 1
ATOM 823 O O . GLU A 1 98 ? 18.005 -2.667 -20.568 1.00 88.19 98 GLU A O 1
ATOM 828 N N . V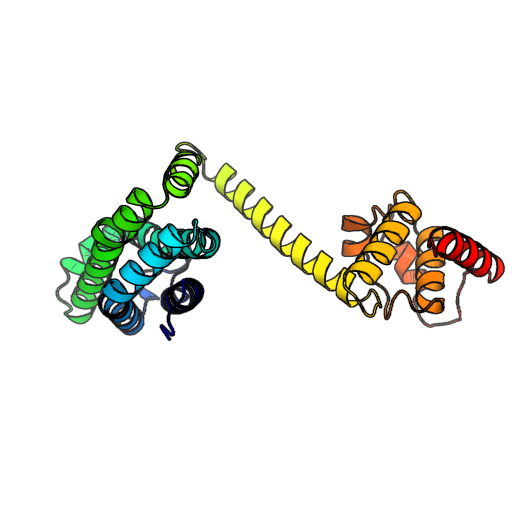AL A 1 99 ? 19.831 -1.602 -21.331 1.00 89.62 99 VAL A N 1
ATOM 829 C CA . VAL A 1 99 ? 19.495 -0.281 -20.773 1.00 89.62 99 VAL A CA 1
ATOM 830 C C . VAL A 1 99 ? 18.216 0.260 -21.412 1.00 89.62 99 VAL A C 1
ATOM 832 O O . VAL A 1 99 ? 17.305 0.710 -20.711 1.00 89.62 99 VAL A O 1
ATOM 835 N N . VAL A 1 100 ? 18.115 0.158 -22.741 1.00 91.88 100 VAL A N 1
ATOM 836 C CA . VAL A 1 100 ? 16.921 0.570 -23.491 1.00 91.88 100 VAL A CA 1
ATOM 837 C C . VAL A 1 100 ? 15.719 -0.284 -23.093 1.00 91.88 100 VAL A C 1
ATOM 839 O O . VAL A 1 100 ? 14.649 0.254 -22.816 1.00 91.88 100 VAL A O 1
ATOM 842 N N . GLN A 1 101 ? 15.883 -1.605 -23.014 1.00 93.62 101 GLN A N 1
ATOM 843 C CA . GLN A 1 101 ? 14.820 -2.542 -22.660 1.00 93.62 101 GLN A CA 1
ATOM 844 C C . GLN A 1 101 ? 14.260 -2.253 -21.263 1.00 93.62 101 GLN A C 1
ATOM 846 O O . GLN A 1 101 ? 13.043 -2.148 -21.100 1.00 93.62 101 GLN A O 1
ATOM 851 N N . LYS A 1 102 ? 15.134 -2.047 -20.272 1.00 94.19 102 LYS A N 1
ATOM 852 C CA . LYS A 1 102 ? 14.746 -1.666 -18.908 1.00 94.19 102 LYS A CA 1
ATOM 853 C C . LYS A 1 102 ? 13.909 -0.383 -18.898 1.00 94.19 102 LYS A C 1
ATOM 855 O O . LYS A 1 102 ? 12.854 -0.338 -18.265 1.00 94.19 102 LYS A O 1
ATOM 860 N N . ALA A 1 103 ? 14.328 0.636 -19.650 1.00 94.19 103 ALA A N 1
ATOM 861 C CA . ALA A 1 103 ? 13.606 1.904 -19.771 1.00 94.19 103 ALA A CA 1
ATOM 862 C C . ALA A 1 103 ? 12.253 1.761 -20.490 1.00 94.19 103 ALA A C 1
ATOM 864 O O . ALA A 1 103 ? 11.259 2.361 -20.074 1.00 94.19 103 ALA A O 1
ATOM 865 N N . VAL A 1 104 ? 12.183 0.930 -21.535 1.00 94.88 104 VAL A N 1
ATOM 866 C CA . VAL A 1 104 ? 10.934 0.623 -22.248 1.00 94.88 104 VAL A CA 1
ATOM 867 C C . VAL A 1 104 ? 9.926 -0.052 -21.319 1.00 94.88 104 VAL A C 1
ATOM 869 O O . VAL A 1 104 ? 8.762 0.350 -21.308 1.00 94.88 104 VAL A O 1
ATOM 872 N N . ILE A 1 105 ? 10.362 -1.029 -20.520 1.00 96.12 105 ILE A N 1
ATOM 873 C CA . ILE A 1 105 ? 9.492 -1.747 -19.580 1.00 96.12 105 ILE A CA 1
ATOM 874 C C . ILE A 1 105 ? 9.010 -0.806 -18.473 1.00 96.12 105 ILE A C 1
ATOM 876 O O . ILE A 1 105 ? 7.808 -0.732 -18.232 1.00 96.12 105 ILE A O 1
ATOM 880 N N . ALA A 1 106 ? 9.907 -0.030 -17.855 1.00 94.44 106 ALA A N 1
ATOM 881 C CA . ALA A 1 106 ? 9.528 0.940 -16.825 1.00 94.44 106 ALA A CA 1
ATOM 882 C C . ALA A 1 106 ? 8.480 1.943 -17.340 1.00 94.44 106 ALA A C 1
ATOM 884 O O . ALA A 1 106 ? 7.488 2.214 -16.663 1.00 94.44 106 ALA A O 1
ATOM 885 N N . ARG A 1 107 ? 8.647 2.436 -18.576 1.00 94.12 107 ARG A N 1
ATOM 886 C CA . ARG A 1 107 ? 7.671 3.321 -19.227 1.00 94.12 107 ARG A CA 1
ATOM 887 C C . ARG A 1 107 ? 6.341 2.620 -19.502 1.00 94.12 107 ARG A C 1
ATOM 889 O O . ARG A 1 107 ? 5.292 3.235 -19.341 1.00 94.12 107 ARG A O 1
ATOM 896 N N . ALA A 1 108 ? 6.365 1.355 -19.920 1.00 94.50 108 ALA A N 1
ATOM 897 C CA . ALA A 1 108 ? 5.147 0.579 -20.138 1.00 94.50 108 ALA A CA 1
ATOM 898 C C . ALA A 1 108 ? 4.353 0.395 -18.835 1.00 94.50 108 ALA A C 1
ATOM 900 O O . ALA A 1 108 ? 3.141 0.592 -18.837 1.00 94.50 108 ALA A O 1
ATOM 901 N N . ILE A 1 109 ? 5.038 0.108 -17.724 1.00 96.31 109 ILE A N 1
ATOM 902 C CA . ILE A 1 109 ? 4.427 0.011 -16.392 1.00 96.31 109 ILE A CA 1
ATOM 903 C C . ILE A 1 109 ? 3.820 1.353 -15.983 1.00 96.31 109 ILE A C 1
ATOM 905 O O . ILE A 1 109 ? 2.645 1.403 -15.631 1.00 96.31 109 ILE A O 1
ATOM 909 N N . ALA A 1 110 ? 4.581 2.449 -16.080 1.00 93.25 110 ALA A N 1
ATOM 910 C CA . ALA A 1 110 ? 4.086 3.782 -15.732 1.00 93.25 110 ALA A CA 1
ATOM 911 C C . ALA A 1 110 ? 2.829 4.153 -16.537 1.00 93.25 110 ALA A C 1
ATOM 913 O O . ALA A 1 110 ? 1.858 4.653 -15.973 1.00 93.25 110 ALA A O 1
ATOM 914 N N . ASN A 1 111 ? 2.808 3.835 -17.834 1.00 89.62 111 ASN A N 1
ATOM 915 C CA . ASN A 1 111 ? 1.637 4.046 -18.681 1.00 89.62 111 ASN A CA 1
ATOM 916 C C . ASN A 1 111 ? 0.450 3.173 -18.256 1.00 89.62 111 ASN A C 1
ATOM 918 O O . ASN A 1 111 ? -0.662 3.684 -18.155 1.00 89.62 111 ASN A O 1
ATOM 922 N N . ALA A 1 112 ? 0.658 1.881 -17.986 1.00 93.44 112 ALA A N 1
ATOM 923 C CA . ALA A 1 112 ? -0.412 1.007 -17.506 1.00 93.44 112 ALA A CA 1
ATOM 924 C C . ALA A 1 112 ? -1.006 1.535 -16.191 1.00 93.44 112 ALA A C 1
ATOM 926 O O . ALA A 1 112 ? -2.223 1.583 -16.020 1.00 93.44 112 ALA A O 1
ATOM 927 N N . ILE A 1 113 ? -0.161 2.009 -15.280 1.00 93.75 113 ILE A N 1
ATOM 928 C CA . ILE A 1 113 ? -0.609 2.560 -14.005 1.00 93.75 113 ILE A CA 1
ATOM 929 C C . ILE A 1 113 ? -1.400 3.859 -14.202 1.00 93.75 113 ILE A C 1
ATOM 931 O O . ILE A 1 113 ? -2.542 3.946 -13.755 1.00 93.75 113 ILE A O 1
ATOM 935 N N . GLU A 1 114 ? -0.819 4.857 -14.869 1.00 90.69 114 GLU A N 1
ATOM 936 C CA . GLU A 1 114 ? -1.396 6.207 -14.955 1.00 90.69 114 GLU A CA 1
ATOM 937 C C . GLU A 1 114 ? -2.563 6.319 -15.942 1.00 90.69 114 GLU A C 1
ATOM 939 O O . GLU A 1 114 ? -3.416 7.186 -15.773 1.00 90.69 114 GLU A O 1
ATOM 944 N N . VAL A 1 115 ? -2.625 5.458 -16.962 1.00 90.00 115 VAL A N 1
ATOM 945 C CA . VAL A 1 115 ? -3.658 5.528 -18.012 1.00 90.00 115 VAL A CA 1
ATOM 946 C C . VAL A 1 115 ? -4.771 4.507 -17.796 1.00 90.00 115 VAL A C 1
ATOM 948 O O . VAL A 1 115 ? -5.904 4.754 -18.200 1.00 90.00 115 VAL A O 1
ATOM 951 N N . ILE A 1 116 ? -4.478 3.366 -17.166 1.00 92.25 116 ILE A N 1
ATOM 952 C CA . ILE A 1 116 ? -5.435 2.258 -17.060 1.00 92.25 116 ILE A CA 1
ATOM 953 C C . ILE A 1 116 ? -5.886 2.077 -15.611 1.00 92.25 116 ILE A C 1
ATOM 955 O O . ILE A 1 116 ? -7.061 2.275 -15.297 1.00 92.25 116 ILE A O 1
ATOM 959 N N . TRP A 1 117 ? -4.963 1.737 -14.712 1.00 93.81 117 TRP A N 1
ATOM 960 C CA . TRP A 1 117 ? -5.320 1.332 -13.352 1.00 93.81 117 TRP A CA 1
ATOM 961 C C . TRP A 1 117 ? -5.819 2.494 -12.487 1.00 93.81 117 TRP A C 1
ATOM 963 O O . TRP A 1 117 ? -6.887 2.401 -11.882 1.00 93.81 117 TRP A O 1
ATOM 973 N N . VAL A 1 118 ? -5.068 3.598 -12.430 1.00 91.06 118 VAL A N 1
ATOM 974 C CA . VAL A 1 118 ? -5.414 4.762 -11.602 1.00 91.06 118 VAL A CA 1
ATOM 975 C C . VAL A 1 118 ? -6.738 5.401 -12.041 1.00 91.06 118 VAL A C 1
ATOM 977 O O . VAL A 1 118 ? -7.602 5.570 -11.176 1.00 91.06 118 VAL A O 1
ATOM 980 N N . PRO A 1 119 ? -6.966 5.705 -13.337 1.00 89.75 119 PRO A N 1
ATOM 981 C CA . PRO A 1 119 ? -8.239 6.271 -13.779 1.00 89.75 119 PRO A CA 1
ATOM 982 C C . PRO A 1 119 ? -9.431 5.365 -13.467 1.00 89.75 119 PRO A C 1
ATOM 984 O O . PRO A 1 119 ? -10.450 5.843 -12.974 1.00 89.75 119 PRO A O 1
ATOM 987 N N . PHE A 1 120 ? -9.287 4.049 -13.656 1.00 91.50 120 PHE A N 1
ATOM 988 C CA . PHE A 1 120 ? -10.353 3.093 -13.358 1.00 91.50 120 PHE A CA 1
ATOM 989 C C . PHE A 1 120 ? -10.761 3.095 -11.881 1.00 91.50 120 PHE A C 1
ATOM 991 O O . PHE A 1 120 ? -11.959 3.062 -11.582 1.00 91.50 120 PHE A O 1
ATOM 998 N N . ILE A 1 121 ? -9.782 3.156 -10.968 1.00 90.81 121 ILE A N 1
ATOM 999 C CA . ILE A 1 121 ? -10.028 3.260 -9.523 1.00 90.81 121 ILE A CA 1
ATOM 1000 C C . ILE A 1 121 ? -10.704 4.598 -9.200 1.00 90.81 121 ILE A C 1
ATOM 1002 O O . ILE A 1 121 ? -11.709 4.622 -8.492 1.00 90.81 121 ILE A O 1
ATOM 1006 N N . TRP A 1 122 ? -10.194 5.707 -9.741 1.00 86.31 122 TRP A N 1
ATOM 1007 C CA . TRP A 1 122 ? -10.728 7.052 -9.496 1.00 86.31 122 TRP A CA 1
ATOM 1008 C C . TRP A 1 122 ? -12.167 7.251 -9.956 1.00 86.31 122 TRP A C 1
ATOM 1010 O O . TRP A 1 122 ? -12.923 7.945 -9.281 1.00 86.31 122 TRP A O 1
ATOM 1020 N N . GLU A 1 123 ? -12.550 6.664 -11.088 1.00 86.25 123 GLU A N 1
ATOM 1021 C CA . GLU A 1 123 ? -13.931 6.706 -11.576 1.00 86.25 123 GLU A CA 1
ATOM 1022 C C . GLU A 1 123 ? -14.917 6.004 -10.634 1.00 86.25 123 GLU A C 1
ATOM 1024 O O . GLU A 1 123 ? -16.104 6.315 -10.655 1.00 86.25 123 GLU A O 1
ATOM 1029 N N . ARG A 1 124 ? -14.447 5.040 -9.833 1.00 85.06 124 ARG A N 1
ATOM 1030 C CA . ARG A 1 124 ? -15.302 4.129 -9.051 1.00 85.06 124 ARG A CA 1
ATOM 1031 C C . ARG A 1 124 ? -15.253 4.384 -7.548 1.00 85.06 124 ARG A C 1
ATOM 1033 O O . ARG A 1 124 ? -16.228 4.100 -6.863 1.00 85.06 124 ARG A O 1
ATOM 1040 N N . TYR A 1 125 ? -14.160 4.954 -7.047 1.00 84.00 125 TYR A N 1
ATOM 1041 C CA . TYR A 1 125 ? -13.971 5.314 -5.640 1.00 84.00 125 TYR A CA 1
ATOM 1042 C C . TYR A 1 125 ? -13.787 6.824 -5.511 1.00 84.00 125 TYR A C 1
ATOM 1044 O O . TYR A 1 125 ? -12.682 7.344 -5.341 1.00 84.00 125 TYR A O 1
ATOM 1052 N N . GLU A 1 126 ? -14.901 7.545 -5.589 1.00 73.62 126 GLU A N 1
ATOM 1053 C CA . GLU A 1 126 ? -14.909 9.007 -5.617 1.00 73.62 126 GLU A CA 1
ATOM 1054 C C . GLU A 1 126 ? -14.381 9.637 -4.316 1.00 73.62 126 GLU A C 1
ATOM 1056 O O . GLU A 1 126 ? -13.758 10.698 -4.346 1.00 73.62 126 GLU A O 1
ATOM 1061 N N . GLU A 1 127 ? -14.520 8.952 -3.177 1.00 67.50 127 GLU A N 1
ATOM 1062 C CA . GLU A 1 127 ? -13.901 9.368 -1.912 1.00 67.50 127 GLU A CA 1
ATOM 1063 C C . GLU A 1 127 ? -12.367 9.297 -1.962 1.00 67.50 127 GLU A C 1
ATOM 1065 O O . GLU A 1 127 ? -11.708 10.208 -1.467 1.00 67.50 127 GLU A O 1
ATOM 1070 N N . LEU A 1 128 ? -11.774 8.315 -2.655 1.00 66.94 128 LEU A N 1
ATOM 1071 C CA . LEU A 1 128 ? -10.319 8.269 -2.870 1.00 66.94 128 LEU A CA 1
ATOM 1072 C C . LEU A 1 128 ? -9.851 9.391 -3.795 1.00 66.94 128 LEU A C 1
ATOM 1074 O O . LEU A 1 128 ? -8.790 9.979 -3.581 1.00 66.94 128 LEU A O 1
ATOM 1078 N N . LYS A 1 129 ? -10.657 9.732 -4.805 1.00 67.12 129 LYS A N 1
ATOM 1079 C CA . LYS A 1 129 ? -10.406 10.888 -5.669 1.00 67.12 129 LYS A CA 1
ATOM 1080 C C . LYS A 1 129 ? -10.417 12.180 -4.847 1.00 67.12 129 LYS A C 1
ATOM 1082 O O . LYS A 1 129 ? -9.436 12.919 -4.898 1.00 67.12 129 LYS A O 1
ATOM 1087 N N . LYS A 1 130 ? -11.445 12.402 -4.019 1.00 66.88 130 LYS A N 1
ATOM 1088 C CA . LYS A 1 130 ? -11.533 13.556 -3.106 1.00 66.88 130 LYS A CA 1
ATOM 1089 C C . LYS A 1 130 ? -10.387 13.586 -2.098 1.00 66.88 130 LYS A C 1
ATOM 1091 O O . LYS A 1 130 ? -9.834 14.650 -1.871 1.00 66.88 130 LYS A O 1
ATOM 1096 N N . GLU A 1 131 ? -10.003 12.455 -1.508 1.00 59.00 131 GLU A N 1
ATOM 1097 C CA . GLU A 1 131 ? -8.863 12.355 -0.585 1.00 59.00 131 GLU A CA 1
ATOM 1098 C C . GLU A 1 131 ? -7.522 12.654 -1.269 1.00 59.00 131 GLU A C 1
ATOM 1100 O O . GLU A 1 131 ? -6.689 13.363 -0.710 1.00 59.00 131 GLU A O 1
ATOM 1105 N N . SER A 1 132 ? -7.315 12.162 -2.493 1.00 55.50 132 SER A N 1
ATOM 1106 C CA . SER A 1 132 ? -6.098 12.441 -3.264 1.00 55.50 132 SER A CA 1
ATOM 1107 C C . SER A 1 132 ? -6.011 13.899 -3.721 1.00 55.50 132 SER A C 1
ATOM 1109 O O . SER A 1 132 ? -4.924 14.467 -3.734 1.00 55.50 132 SER A O 1
ATOM 1111 N N . GLN A 1 133 ? -7.157 14.517 -4.021 1.00 56.97 133 GLN A N 1
ATOM 1112 C CA . GLN A 1 133 ? -7.291 15.955 -4.267 1.00 56.97 133 GLN A CA 1
ATOM 1113 C C . GLN A 1 133 ? -7.224 16.782 -2.969 1.00 56.97 133 GLN A C 1
ATOM 1115 O O . GLN A 1 133 ? -7.042 17.995 -3.023 1.00 56.97 133 GLN A O 1
ATOM 1120 N N . ARG A 1 134 ? -7.360 16.144 -1.797 1.00 49.94 134 ARG A N 1
ATOM 1121 C CA . ARG A 1 134 ? -7.299 16.769 -0.465 1.00 49.94 134 ARG A CA 1
ATOM 1122 C C . ARG A 1 134 ? -5.886 16.849 0.127 1.00 49.94 134 ARG A C 1
ATOM 1124 O O . ARG A 1 134 ? -5.767 17.276 1.273 1.00 49.94 134 ARG A O 1
ATOM 1131 N N . LEU A 1 135 ? -4.813 16.515 -0.600 1.00 49.56 135 LEU A N 1
ATOM 1132 C CA . LEU A 1 135 ? -3.440 16.736 -0.116 1.00 49.56 135 LEU A CA 1
ATOM 1133 C C . LEU A 1 135 ? -2.555 17.489 -1.131 1.00 49.56 135 LEU A C 1
ATOM 1135 O O . LEU A 1 135 ? -2.763 17.393 -2.335 1.00 49.56 135 LEU A O 1
ATOM 1139 N N . PRO A 1 136 ? -1.593 18.282 -0.629 1.00 45.84 136 PRO A N 1
ATOM 1140 C CA . PRO A 1 136 ? -1.487 19.716 -0.881 1.00 45.84 136 PRO A CA 1
ATOM 1141 C C . PRO A 1 136 ? -0.488 20.034 -1.993 1.00 45.84 136 PRO A C 1
ATOM 1143 O O . PRO A 1 136 ? 0.652 19.577 -1.961 1.00 45.84 136 PRO A O 1
ATOM 1146 N N . GLU A 1 137 ? -0.868 20.899 -2.926 1.00 43.09 137 GLU A N 1
ATOM 1147 C CA . GLU A 1 137 ? 0.017 21.371 -4.000 1.00 43.09 137 GLU A CA 1
ATOM 1148 C C . GLU A 1 137 ? 1.185 22.267 -3.534 1.00 43.09 137 GLU A C 1
ATOM 1150 O O . GLU A 1 137 ? 1.953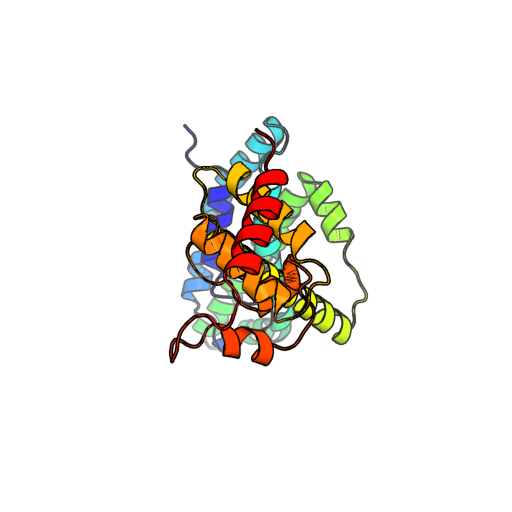 22.744 -4.361 1.00 43.09 137 GLU A O 1
ATOM 1155 N N . THR A 1 138 ? 1.406 22.490 -2.236 1.00 46.59 138 THR A N 1
ATOM 1156 C CA . THR A 1 138 ? 2.463 23.404 -1.766 1.00 46.59 138 THR A CA 1
ATOM 1157 C C . THR A 1 138 ? 3.032 23.012 -0.403 1.00 46.59 138 THR A C 1
ATOM 1159 O O . THR A 1 138 ? 2.971 23.806 0.532 1.00 46.59 138 THR A O 1
ATOM 1162 N N . LEU A 1 139 ? 3.570 21.801 -0.240 1.00 45.00 139 LEU A N 1
ATOM 1163 C CA . LEU A 1 139 ? 4.450 21.543 0.907 1.00 45.00 139 LEU A CA 1
ATOM 1164 C C . LEU A 1 139 ? 5.906 21.519 0.453 1.00 45.00 139 LEU A C 1
ATOM 1166 O O . LEU A 1 139 ? 6.329 20.683 -0.343 1.00 45.00 139 LEU A O 1
ATOM 1170 N N . THR A 1 140 ? 6.665 22.478 0.968 1.00 51.91 140 THR A N 1
ATOM 1171 C CA . THR A 1 140 ? 8.110 22.608 0.768 1.00 51.91 140 THR A CA 1
ATOM 1172 C C . THR A 1 140 ? 8.855 21.417 1.387 1.00 51.91 140 THR A C 1
ATOM 1174 O O . THR A 1 140 ? 8.317 20.689 2.224 1.00 51.91 140 THR A O 1
ATOM 1177 N N . ALA A 1 141 ? 10.116 21.193 0.999 1.00 49.38 141 ALA A N 1
ATOM 1178 C CA . ALA A 1 141 ? 10.922 20.052 1.458 1.00 49.38 141 ALA A CA 1
ATOM 1179 C C . ALA A 1 141 ? 10.959 19.884 2.996 1.00 49.38 141 ALA A C 1
ATOM 1181 O O . ALA A 1 141 ? 11.004 18.761 3.505 1.00 49.38 141 ALA A O 1
ATOM 1182 N N . ASP A 1 142 ? 10.867 20.983 3.747 1.00 45.84 142 ASP A N 1
ATOM 1183 C CA . ASP A 1 142 ? 10.826 20.967 5.213 1.00 45.84 142 ASP A CA 1
ATOM 1184 C C . ASP A 1 142 ? 9.478 20.523 5.792 1.00 45.84 142 ASP A C 1
ATOM 1186 O O . ASP A 1 142 ? 9.401 20.041 6.924 1.00 45.84 142 ASP A O 1
ATOM 1190 N N . GLU A 1 143 ? 8.394 20.651 5.040 1.00 47.19 143 GLU A N 1
ATOM 1191 C CA . GLU A 1 143 ? 7.073 20.175 5.439 1.00 47.19 143 GLU A CA 1
ATOM 1192 C C . GLU A 1 143 ? 6.901 18.686 5.127 1.00 47.19 143 GLU A C 1
ATOM 1194 O O . GLU A 1 143 ? 6.318 17.959 5.933 1.00 47.19 143 GLU A O 1
ATOM 1199 N N . LEU A 1 144 ? 7.523 18.198 4.047 1.00 50.97 144 LEU A N 1
ATOM 1200 C CA . LEU A 1 144 ? 7.631 16.766 3.752 1.00 50.97 144 LEU A CA 1
ATOM 1201 C C . LEU A 1 144 ? 8.474 16.031 4.810 1.00 50.97 144 LEU A C 1
ATOM 1203 O O . LEU A 1 144 ? 8.095 14.948 5.259 1.00 50.97 144 LEU A O 1
ATOM 1207 N N . ARG A 1 145 ? 9.583 16.635 5.270 1.00 51.03 145 ARG A N 1
ATOM 1208 C CA . ARG A 1 145 ? 10.368 16.116 6.409 1.00 51.03 145 ARG A CA 1
ATOM 1209 C C . ARG A 1 145 ? 9.542 16.071 7.690 1.00 51.03 145 ARG A C 1
ATOM 1211 O O . ARG A 1 145 ? 9.562 15.056 8.377 1.00 51.03 145 ARG A O 1
ATOM 1218 N N . ARG A 1 146 ? 8.765 17.120 7.981 1.00 50.88 146 ARG A N 1
ATOM 1219 C CA . ARG A 1 146 ? 7.867 17.157 9.149 1.00 50.88 146 ARG A CA 1
ATOM 1220 C C . ARG A 1 146 ? 6.742 16.121 9.063 1.00 50.88 146 ARG A C 1
ATOM 1222 O O . ARG A 1 146 ? 6.375 15.559 10.089 1.00 50.88 146 ARG A O 1
ATOM 1229 N N . ALA A 1 147 ? 6.213 15.836 7.875 1.00 50.72 147 ALA A N 1
ATOM 1230 C CA . ALA A 1 147 ? 5.221 14.780 7.669 1.00 50.72 147 ALA A CA 1
ATOM 1231 C C . ALA A 1 147 ? 5.832 13.370 7.796 1.00 50.72 147 ALA A C 1
ATOM 1233 O O . ALA A 1 147 ? 5.230 12.502 8.420 1.00 50.72 147 ALA A O 1
ATOM 1234 N N . LYS A 1 148 ? 7.053 13.151 7.282 1.00 51.56 148 LYS A N 1
ATOM 1235 C CA . LYS A 1 148 ? 7.816 11.907 7.497 1.00 51.56 148 LYS A CA 1
ATOM 1236 C C . LYS A 1 148 ? 8.153 11.682 8.971 1.00 51.56 148 LYS A C 1
ATOM 1238 O O . LYS A 1 148 ? 8.004 10.563 9.439 1.00 51.56 148 LYS A O 1
ATOM 1243 N N . MET A 1 149 ? 8.551 12.726 9.704 1.00 51.72 149 MET A N 1
ATOM 1244 C CA . MET A 1 149 ? 8.781 12.634 11.151 1.00 51.72 149 MET A CA 1
ATOM 1245 C C . MET A 1 149 ? 7.495 12.254 11.890 1.00 51.72 149 MET A C 1
ATOM 1247 O O . MET A 1 149 ? 7.535 11.324 12.678 1.00 51.72 149 MET A O 1
ATOM 1251 N N . ARG A 1 150 ? 6.341 12.850 11.546 1.00 52.38 150 ARG A N 1
ATOM 1252 C CA . ARG A 1 150 ? 5.045 12.436 12.118 1.00 52.38 150 ARG A CA 1
ATOM 1253 C C . ARG A 1 150 ? 4.706 10.973 11.838 1.00 52.38 150 ARG A C 1
ATOM 1255 O O . ARG A 1 150 ? 4.221 10.300 12.730 1.00 52.38 150 ARG A O 1
ATOM 1262 N N . ASN A 1 151 ? 4.993 10.477 10.636 1.00 56.16 151 ASN A N 1
ATOM 1263 C CA . ASN A 1 151 ? 4.701 9.092 10.262 1.00 56.16 151 ASN A CA 1
ATOM 1264 C C . ASN A 1 151 ? 5.654 8.096 10.957 1.00 56.16 151 ASN A C 1
ATOM 1266 O O . ASN A 1 151 ? 5.234 7.045 11.419 1.00 56.16 151 ASN A O 1
ATOM 1270 N N . ILE A 1 152 ? 6.934 8.449 11.115 1.00 57.50 152 ILE A N 1
ATOM 1271 C CA . ILE A 1 152 ? 7.889 7.663 11.914 1.00 57.50 152 ILE A CA 1
ATOM 1272 C C . ILE A 1 152 ? 7.502 7.690 13.399 1.00 57.50 152 ILE A C 1
ATOM 1274 O O . ILE A 1 152 ? 7.571 6.661 14.064 1.00 57.50 152 ILE A O 1
ATOM 1278 N N . ASP A 1 153 ? 7.056 8.835 13.915 1.00 57.75 153 ASP A N 1
ATOM 1279 C CA . ASP A 1 153 ? 6.564 8.967 15.287 1.00 57.75 153 ASP A CA 1
ATOM 1280 C C . ASP A 1 153 ? 5.274 8.160 15.503 1.00 57.75 153 ASP A C 1
ATOM 1282 O O . ASP A 1 153 ? 5.128 7.536 16.551 1.00 57.75 153 ASP A O 1
ATOM 1286 N N . GLU A 1 154 ? 4.376 8.101 14.514 1.00 59.22 154 GLU A N 1
ATOM 1287 C CA . GLU A 1 154 ? 3.182 7.242 14.514 1.00 59.22 154 GLU A CA 1
ATOM 1288 C C . GLU A 1 154 ? 3.551 5.753 14.478 1.00 59.22 154 GLU A C 1
ATOM 1290 O O . GLU A 1 154 ? 3.063 4.990 15.306 1.00 59.22 154 GLU A O 1
ATOM 1295 N N . VAL A 1 155 ? 4.480 5.337 13.612 1.00 61.97 155 VAL A N 1
ATOM 1296 C CA . VAL A 1 155 ? 4.963 3.945 13.550 1.00 61.97 155 VAL A CA 1
ATOM 1297 C C . VAL A 1 155 ? 5.666 3.537 14.850 1.00 61.97 155 VAL A C 1
ATOM 1299 O O . VAL A 1 155 ? 5.441 2.441 15.368 1.00 61.97 155 VAL A O 1
ATOM 1302 N N . ASN A 1 156 ? 6.483 4.421 15.425 1.00 65.62 156 ASN A N 1
ATOM 1303 C CA . ASN A 1 156 ? 7.144 4.188 16.710 1.00 65.62 156 ASN A CA 1
ATOM 1304 C C . ASN A 1 156 ? 6.138 4.136 17.865 1.00 65.62 156 ASN A C 1
ATOM 1306 O O . ASN A 1 156 ? 6.284 3.315 18.773 1.00 65.62 156 ASN A O 1
ATOM 1310 N N . ARG A 1 157 ? 5.104 4.984 17.826 1.00 68.00 157 ARG A N 1
ATOM 1311 C CA . ARG A 1 157 ? 3.993 4.968 18.779 1.00 68.00 157 ARG A CA 1
ATOM 1312 C C . ARG A 1 157 ? 3.235 3.644 18.677 1.00 68.00 157 ARG A C 1
ATOM 1314 O O . ARG A 1 157 ? 3.050 2.983 19.693 1.00 68.00 157 ARG A O 1
ATOM 1321 N N . ASP A 1 158 ? 2.892 3.187 17.481 1.00 69.38 158 ASP A N 1
ATOM 1322 C CA . ASP A 1 158 ? 2.195 1.913 17.282 1.00 69.38 158 ASP A CA 1
ATOM 1323 C C . ASP A 1 158 ? 3.029 0.708 17.736 1.00 69.38 158 ASP A C 1
ATOM 1325 O O . ASP A 1 158 ? 2.506 -0.201 18.385 1.00 69.38 158 ASP A O 1
ATOM 1329 N N . HIS A 1 159 ? 4.336 0.707 17.465 1.00 73.62 159 HIS A N 1
ATOM 1330 C CA . HIS A 1 159 ? 5.249 -0.322 17.963 1.00 73.62 159 HIS A CA 1
ATOM 1331 C C . HIS A 1 159 ? 5.322 -0.325 19.500 1.00 73.62 159 HIS A C 1
ATOM 1333 O O . HIS A 1 159 ? 5.186 -1.372 20.134 1.00 73.62 159 HIS A O 1
ATOM 1339 N N . ALA A 1 160 ? 5.468 0.848 20.120 1.00 68.88 160 ALA A N 1
ATOM 1340 C CA . ALA A 1 160 ? 5.500 0.978 21.574 1.00 68.88 160 ALA A CA 1
ATOM 1341 C C . ALA A 1 160 ? 4.161 0.582 22.230 1.00 68.88 160 ALA A C 1
ATOM 1343 O O . ALA A 1 160 ? 4.159 -0.019 23.306 1.00 68.88 160 ALA A O 1
ATOM 1344 N N . LEU A 1 161 ? 3.029 0.849 21.571 1.00 74.19 161 LEU A N 1
ATOM 1345 C CA . LEU A 1 161 ? 1.703 0.428 22.021 1.00 74.19 161 LEU A CA 1
ATOM 1346 C C . LEU A 1 161 ? 1.557 -1.097 21.969 1.00 74.19 161 LEU A C 1
ATOM 1348 O O . LEU A 1 161 ? 1.091 -1.706 22.930 1.00 74.19 161 LEU A O 1
ATOM 1352 N N . ARG A 1 162 ? 2.007 -1.736 20.882 1.00 74.06 162 ARG A N 1
ATOM 1353 C CA . ARG A 1 162 ? 2.003 -3.204 20.756 1.00 74.06 162 ARG A CA 1
ATOM 1354 C C . ARG A 1 162 ? 2.861 -3.865 21.827 1.00 74.06 162 ARG A C 1
ATOM 1356 O O . ARG A 1 162 ? 2.409 -4.824 22.450 1.00 74.06 162 ARG A O 1
ATOM 1363 N N . ASN A 1 163 ? 4.050 -3.324 22.090 1.00 73.88 163 ASN A N 1
ATOM 1364 C CA . ASN A 1 163 ? 4.911 -3.815 23.163 1.00 73.88 163 ASN A CA 1
ATOM 1365 C C . ASN A 1 163 ? 4.223 -3.687 24.525 1.00 73.88 163 ASN A C 1
ATOM 1367 O O . ASN A 1 163 ? 4.216 -4.643 25.295 1.00 73.88 163 ASN A O 1
ATOM 1371 N N . LEU A 1 164 ? 3.556 -2.565 24.799 1.00 76.75 164 LEU A N 1
ATOM 1372 C CA . LEU A 1 164 ? 2.803 -2.378 26.038 1.00 76.75 164 LEU A CA 1
ATOM 1373 C C . LEU A 1 164 ? 1.669 -3.408 26.191 1.00 76.75 164 LEU A C 1
ATOM 1375 O O . LEU A 1 164 ? 1.570 -4.063 27.224 1.00 76.75 164 LEU A O 1
ATOM 1379 N N . PHE A 1 165 ? 0.862 -3.622 25.148 1.00 75.19 165 PHE A N 1
ATOM 1380 C CA . PHE A 1 165 ? -0.229 -4.607 25.160 1.00 75.19 165 PHE A CA 1
ATOM 1381 C C . PHE A 1 165 ? 0.241 -6.069 25.175 1.00 75.19 165 PHE A C 1
ATOM 1383 O O . PHE A 1 165 ? -0.511 -6.949 25.604 1.00 75.19 165 PHE A O 1
ATOM 1390 N N . SER A 1 166 ? 1.472 -6.342 24.733 1.00 77.12 166 SER A N 1
ATOM 1391 C CA . SER A 1 166 ? 2.083 -7.672 24.845 1.00 77.12 166 SER A CA 1
ATOM 1392 C C . SER A 1 166 ? 2.381 -8.048 26.297 1.00 77.12 166 SER A C 1
ATOM 1394 O O . SER A 1 166 ? 2.280 -9.217 26.661 1.00 77.12 166 SER A O 1
ATOM 1396 N N . VAL A 1 167 ? 2.677 -7.046 27.128 1.00 79.75 167 VAL A N 1
ATOM 1397 C CA . VAL A 1 167 ? 3.011 -7.211 28.543 1.00 79.75 167 VAL A CA 1
ATOM 1398 C C . VAL A 1 167 ? 1.755 -7.275 29.418 1.00 79.75 167 VAL A C 1
ATOM 1400 O O . VAL A 1 167 ? 1.791 -7.855 30.498 1.00 79.75 167 VAL A O 1
ATOM 1403 N N . ILE A 1 168 ? 0.624 -6.729 28.961 1.00 80.94 168 ILE A N 1
ATOM 1404 C CA . ILE A 1 168 ? -0.654 -6.815 29.678 1.00 80.94 168 ILE A CA 1
ATOM 1405 C C . ILE A 1 168 ? -1.257 -8.212 29.505 1.00 80.94 168 ILE A C 1
ATOM 1407 O O . ILE A 1 168 ? -1.522 -8.681 28.389 1.00 80.94 168 ILE A O 1
ATOM 1411 N N . THR A 1 169 ? -1.515 -8.871 30.627 1.00 74.00 169 THR A N 1
ATOM 1412 C CA . THR A 1 169 ? -2.135 -10.196 30.685 1.00 74.00 169 THR A CA 1
ATOM 1413 C C . THR A 1 169 ? -3.655 -10.081 30.549 1.00 74.00 169 THR A C 1
ATOM 1415 O O . THR A 1 169 ? -4.300 -9.156 31.050 1.00 74.00 169 THR A O 1
ATOM 1418 N N . GLY A 1 170 ? -4.265 -11.043 29.870 1.00 73.94 170 GLY A N 1
ATOM 1419 C CA . GLY A 1 170 ? -5.712 -11.092 29.698 1.00 73.94 170 GLY A CA 1
ATOM 1420 C C . GLY A 1 170 ? -6.097 -12.102 28.633 1.00 73.94 170 GLY A C 1
ATOM 1421 O O . GLY A 1 170 ? -5.362 -12.299 27.662 1.00 73.94 170 GLY A O 1
ATOM 1422 N N . SER A 1 171 ? -7.237 -12.743 28.848 1.00 68.12 171 SER A N 1
ATOM 1423 C CA . SER A 1 171 ? -7.801 -13.774 27.974 1.00 68.12 171 SER A CA 1
ATOM 1424 C C . SER A 1 171 ? -8.522 -13.184 26.757 1.00 68.12 171 SER A C 1
ATOM 1426 O O . SER A 1 171 ? -8.596 -13.822 25.708 1.00 68.12 171 SER A O 1
ATOM 1428 N N . SER A 1 172 ? -8.990 -11.936 26.869 1.00 73.81 172 SER A N 1
ATOM 1429 C CA . SER A 1 172 ? -9.654 -11.183 25.804 1.00 73.81 172 SER A CA 1
ATOM 1430 C C . SER A 1 172 ? -9.033 -9.797 25.608 1.00 73.81 172 SER A C 1
ATOM 1432 O O . SER A 1 172 ? -8.433 -9.217 26.517 1.00 73.81 172 SER A O 1
ATOM 1434 N N . THR A 1 173 ? -9.198 -9.233 24.409 1.00 72.25 173 THR A N 1
ATOM 1435 C CA . THR A 1 173 ? -8.755 -7.866 24.086 1.00 72.25 173 THR A CA 1
ATOM 1436 C C . THR A 1 173 ? -9.450 -6.819 24.962 1.00 72.25 173 THR A C 1
ATOM 1438 O O . THR A 1 173 ? -8.840 -5.826 25.344 1.00 72.25 173 THR A O 1
ATOM 1441 N N . GLU A 1 174 ? -10.708 -7.056 25.336 1.00 74.00 174 GLU A N 1
ATOM 1442 C CA . GLU A 1 174 ? -11.482 -6.177 26.219 1.00 74.00 174 GLU A CA 1
ATOM 1443 C C . GLU A 1 174 ? -10.923 -6.159 27.644 1.00 74.00 174 GLU A C 1
ATOM 1445 O O . GLU A 1 174 ? -10.788 -5.091 28.235 1.00 74.00 174 GLU A O 1
ATOM 1450 N N . GLU A 1 175 ? -10.525 -7.317 28.175 1.00 73.38 175 GLU A N 1
ATOM 1451 C CA . GLU A 1 175 ? -9.891 -7.427 29.491 1.00 73.38 175 GLU A CA 1
ATOM 1452 C C . GLU A 1 175 ? -8.549 -6.678 29.526 1.00 73.38 175 GLU A C 1
ATOM 1454 O O . GLU A 1 175 ? -8.270 -5.923 30.461 1.00 73.38 175 GLU A O 1
ATOM 1459 N N . LYS A 1 176 ? -7.743 -6.818 28.464 1.00 75.00 176 LYS A N 1
ATOM 1460 C CA . LYS A 1 176 ? -6.478 -6.084 28.321 1.00 75.00 176 LYS A CA 1
ATOM 1461 C C . LYS A 1 176 ? -6.694 -4.576 28.214 1.00 75.00 176 LYS A C 1
ATOM 1463 O O . LYS A 1 176 ? -5.970 -3.819 28.855 1.00 75.00 176 LYS A O 1
ATOM 1468 N N . ASN A 1 177 ? -7.698 -4.137 27.454 1.00 75.50 177 ASN A N 1
ATOM 1469 C CA . ASN A 1 177 ? -8.047 -2.719 27.323 1.00 75.50 177 ASN A CA 1
ATOM 1470 C C . ASN A 1 177 ? -8.523 -2.120 28.652 1.00 75.50 177 ASN A C 1
ATOM 1472 O O . ASN A 1 177 ? -8.139 -1.004 28.988 1.00 75.50 177 ASN A O 1
ATOM 1476 N N . ARG A 1 178 ? -9.303 -2.864 29.444 1.00 77.94 178 ARG A N 1
ATOM 1477 C CA . ARG A 1 178 ? -9.734 -2.418 30.779 1.00 77.94 178 ARG A CA 1
ATOM 1478 C C . ARG A 1 178 ? -8.546 -2.236 31.719 1.00 77.94 178 ARG A C 1
ATOM 1480 O O . ARG A 1 178 ? -8.401 -1.171 32.310 1.00 77.94 178 ARG A O 1
ATOM 1487 N N . LYS A 1 179 ? -7.659 -3.235 31.806 1.00 78.94 179 LYS A N 1
ATOM 1488 C CA . LYS A 1 179 ? -6.423 -3.140 32.604 1.00 78.94 179 LYS A CA 1
ATOM 1489 C C . LYS A 1 179 ? -5.543 -1.981 32.133 1.00 78.94 179 LYS A C 1
ATOM 1491 O O . LYS A 1 179 ? -5.003 -1.253 32.959 1.00 78.94 179 LYS A O 1
ATOM 1496 N N . TYR A 1 180 ? -5.439 -1.772 30.820 1.00 79.75 180 TYR A N 1
ATOM 1497 C CA . TYR A 1 180 ? -4.720 -0.641 30.237 1.00 79.75 180 TYR A CA 1
ATOM 1498 C C . TYR A 1 180 ? -5.292 0.715 30.678 1.00 79.75 180 TYR A C 1
ATOM 1500 O O . TYR A 1 180 ? -4.518 1.568 31.108 1.00 79.75 180 TYR A O 1
ATOM 1508 N N . GLU A 1 181 ? -6.611 0.917 30.599 1.00 77.56 181 GLU A N 1
ATOM 1509 C CA . GLU A 1 181 ? -7.246 2.186 30.982 1.00 77.56 181 GLU A CA 1
ATOM 1510 C C . GLU A 1 181 ? -7.156 2.443 32.490 1.00 77.56 181 GLU A C 1
ATOM 1512 O O . GLU A 1 181 ? -6.827 3.556 32.890 1.00 77.56 181 GLU A O 1
ATOM 1517 N N . ILE A 1 182 ? -7.332 1.416 33.330 1.00 79.25 182 ILE A N 1
ATOM 1518 C CA . ILE A 1 182 ? -7.147 1.542 34.787 1.00 79.25 182 ILE A CA 1
ATOM 1519 C C . ILE A 1 182 ? -5.703 1.948 35.101 1.00 79.25 182 ILE A C 1
ATOM 1521 O O . ILE A 1 182 ? -5.464 2.886 35.862 1.00 79.25 182 ILE A O 1
ATOM 1525 N N . MET A 1 183 ? -4.724 1.286 34.476 1.00 79.00 183 MET A N 1
ATOM 1526 C CA . MET A 1 183 ? -3.310 1.622 34.654 1.00 79.00 183 MET A CA 1
ATOM 1527 C C . MET A 1 183 ? -2.993 3.030 34.156 1.00 79.00 183 MET A C 1
ATOM 1529 O O . MET A 1 183 ? -2.247 3.753 34.808 1.00 79.00 183 MET A O 1
ATOM 1533 N N . ARG A 1 184 ? -3.585 3.456 33.039 1.00 80.06 184 ARG A N 1
ATOM 1534 C CA . ARG A 1 184 ? -3.447 4.818 32.525 1.00 80.06 184 ARG A CA 1
ATOM 1535 C C . ARG A 1 184 ? -4.014 5.839 33.504 1.00 80.06 184 ARG A C 1
ATOM 1537 O O . ARG A 1 184 ? -3.333 6.810 33.814 1.00 80.06 184 ARG A O 1
ATOM 1544 N N . GLU A 1 185 ? -5.228 5.628 33.994 1.00 78.88 185 GLU A N 1
ATOM 1545 C CA . GLU A 1 185 ? -5.900 6.539 34.919 1.00 78.88 185 GLU A CA 1
ATOM 1546 C C . GLU A 1 185 ? -5.116 6.688 36.228 1.00 78.88 185 GLU A C 1
ATOM 1548 O O . GLU A 1 185 ? -4.927 7.800 36.712 1.00 78.88 185 GLU A O 1
ATOM 1553 N N . VAL A 1 186 ? -4.615 5.575 36.771 1.00 78.81 186 VAL A N 1
ATOM 1554 C CA . VAL A 1 186 ? -3.841 5.569 38.016 1.00 78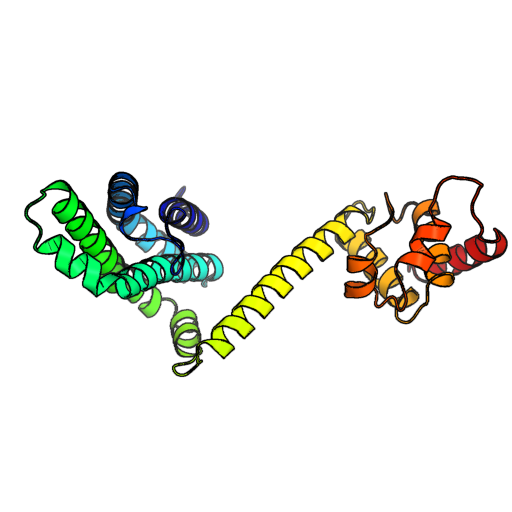.81 186 VAL A CA 1
ATOM 1555 C C . VAL A 1 186 ? -2.457 6.184 37.808 1.00 78.81 186 VAL A C 1
ATOM 1557 O O . VAL A 1 186 ? -2.027 6.995 38.616 1.00 78.81 186 VAL A O 1
ATOM 1560 N N . LEU A 1 187 ? -1.746 5.851 36.730 1.00 76.00 187 LEU A N 1
ATOM 1561 C CA . LEU A 1 187 ? -0.349 6.265 36.551 1.00 76.00 187 LEU A CA 1
ATOM 1562 C C . LEU A 1 187 ? -0.167 7.671 35.956 1.00 76.00 187 LEU A C 1
ATOM 1564 O O . LEU A 1 187 ? 0.946 8.207 36.013 1.00 76.00 187 LEU A O 1
ATOM 1568 N N . THR A 1 188 ? -1.221 8.284 35.408 1.00 78.31 188 THR A N 1
ATOM 1569 C CA . THR A 1 188 ? -1.129 9.611 34.778 1.00 78.31 188 THR A CA 1
ATOM 1570 C C . THR A 1 188 ? -0.677 10.666 35.792 1.00 78.31 188 THR A C 1
ATOM 1572 O O . THR A 1 188 ? -1.300 10.862 36.832 1.00 78.31 188 THR A O 1
ATOM 1575 N N . GLY A 1 189 ? 0.422 11.370 35.496 1.00 68.81 189 GLY A N 1
ATOM 1576 C CA . GLY A 1 189 ? 0.979 12.420 36.360 1.00 68.81 189 GLY A CA 1
ATOM 1577 C C . GLY A 1 189 ? 1.756 11.905 37.580 1.00 68.81 189 GLY A C 1
ATOM 1578 O O . GLY A 1 189 ? 2.292 12.700 38.356 1.00 68.81 189 GLY A O 1
ATOM 1579 N N . MET A 1 190 ? 1.863 10.584 37.762 1.00 75.56 190 MET A N 1
ATOM 1580 C CA . MET A 1 190 ? 2.624 10.000 38.865 1.00 75.56 190 MET A CA 1
ATOM 1581 C C . MET A 1 190 ? 4.127 9.993 38.585 1.00 75.56 190 MET A C 1
ATOM 1583 O O . MET A 1 190 ? 4.577 9.842 37.447 1.00 75.56 190 MET A O 1
ATOM 1587 N N . LYS A 1 191 ? 4.920 10.118 39.659 1.00 71.75 191 LYS A N 1
ATOM 1588 C CA . LYS A 1 191 ? 6.384 10.184 39.588 1.00 71.75 191 LYS A CA 1
ATOM 1589 C C . LYS A 1 191 ? 7.065 8.935 40.121 1.00 71.75 191 LYS A C 1
ATOM 1591 O O . LYS A 1 191 ? 6.749 8.468 41.211 1.00 71.75 191 LYS A O 1
ATOM 1596 N N . GLY A 1 192 ? 8.073 8.472 39.378 1.00 64.88 192 GLY A N 1
ATOM 1597 C CA . GLY A 1 192 ? 9.133 7.530 39.774 1.00 64.88 192 GLY A CA 1
ATOM 1598 C C . GLY A 1 192 ? 8.762 6.459 40.808 1.00 64.88 192 GLY A C 1
ATOM 1599 O O . GLY A 1 192 ? 8.444 5.333 40.440 1.00 64.88 192 GLY A O 1
ATOM 1600 N N . LYS A 1 193 ? 8.850 6.804 42.102 1.00 67.12 193 LYS A N 1
ATOM 1601 C CA . LYS A 1 193 ? 8.640 5.875 43.225 1.00 67.12 193 LYS A CA 1
ATOM 1602 C C . LYS A 1 193 ? 7.224 5.302 43.263 1.00 67.12 193 LYS A C 1
ATOM 1604 O O . LYS A 1 193 ? 7.062 4.102 43.418 1.00 67.12 193 LYS A O 1
ATOM 1609 N N . THR A 1 194 ? 6.219 6.155 43.094 1.00 69.31 194 THR A N 1
ATOM 1610 C CA . THR A 1 194 ? 4.810 5.753 43.155 1.00 69.31 194 THR A CA 1
ATOM 1611 C C . THR A 1 194 ? 4.458 4.854 41.971 1.00 69.31 194 THR A C 1
ATOM 1613 O O . THR A 1 194 ? 3.790 3.841 42.134 1.00 69.31 194 THR A O 1
ATOM 1616 N N . VAL A 1 195 ? 5.009 5.162 40.793 1.00 72.88 195 VAL A N 1
ATOM 1617 C CA . VAL A 1 195 ? 4.844 4.354 39.575 1.00 72.88 195 VAL A CA 1
ATOM 1618 C C . VAL A 1 195 ? 5.436 2.958 39.753 1.00 72.88 195 VAL A C 1
ATOM 1620 O O . VAL A 1 195 ? 4.793 1.977 39.397 1.00 72.88 195 VAL A O 1
ATOM 1623 N N . ALA A 1 196 ? 6.631 2.847 40.340 1.00 69.69 196 ALA A N 1
ATOM 1624 C CA . ALA A 1 196 ? 7.249 1.550 40.605 1.00 69.69 196 ALA A CA 1
ATOM 1625 C C . ALA A 1 196 ? 6.391 0.681 41.544 1.00 69.69 196 ALA A C 1
ATOM 1627 O O . ALA A 1 196 ? 6.237 -0.509 41.281 1.00 69.69 196 ALA A O 1
ATOM 1628 N N . THR A 1 197 ? 5.774 1.278 42.573 1.00 71.44 197 THR A N 1
ATOM 1629 C CA . THR A 1 197 ? 4.846 0.580 43.480 1.00 71.44 197 THR A CA 1
ATOM 1630 C C . THR A 1 197 ? 3.634 0.018 42.738 1.00 71.44 197 THR A C 1
ATOM 1632 O O . THR A 1 197 ? 3.305 -1.151 42.914 1.00 71.44 197 THR A O 1
ATOM 1635 N N . TYR A 1 198 ? 3.000 0.811 41.869 1.00 74.06 198 TYR A N 1
ATOM 1636 C CA . TYR A 1 198 ? 1.829 0.373 41.099 1.00 74.06 198 TYR A CA 1
ATOM 1637 C C . TYR A 1 198 ? 2.161 -0.678 40.035 1.00 74.06 198 TYR A C 1
ATOM 1639 O O . TYR A 1 198 ? 1.394 -1.617 39.844 1.00 74.06 198 TYR A O 1
ATOM 1647 N N . ILE A 1 199 ? 3.315 -0.572 39.371 1.00 75.94 199 ILE A N 1
ATOM 1648 C CA . ILE A 1 199 ? 3.771 -1.581 38.402 1.00 75.94 199 ILE A CA 1
ATOM 1649 C C . ILE A 1 199 ? 4.095 -2.904 39.105 1.00 75.94 199 ILE A C 1
ATOM 1651 O O . ILE A 1 199 ? 3.737 -3.968 38.603 1.00 75.94 199 ILE A O 1
ATOM 1655 N N . GLN A 1 200 ? 4.722 -2.848 40.283 1.00 72.06 200 GLN A N 1
ATOM 1656 C CA . GLN A 1 200 ? 4.995 -4.030 41.099 1.00 72.06 200 GLN A CA 1
ATOM 1657 C C . GLN A 1 200 ? 3.692 -4.682 41.591 1.00 72.06 200 GLN A C 1
ATOM 1659 O O . GLN A 1 200 ? 3.525 -5.891 41.444 1.00 72.06 200 GLN A O 1
ATOM 1664 N N . ALA A 1 201 ? 2.736 -3.884 42.076 1.00 75.00 201 ALA A N 1
ATOM 1665 C CA . ALA A 1 201 ? 1.405 -4.355 42.456 1.00 75.00 201 ALA A CA 1
ATOM 1666 C C . ALA A 1 201 ? 0.661 -5.009 41.276 1.00 75.00 201 ALA A C 1
ATOM 1668 O O . ALA A 1 201 ? 0.081 -6.079 41.434 1.00 75.00 201 ALA A O 1
ATOM 1669 N N . ALA A 1 202 ? 0.716 -4.413 40.081 1.00 76.81 202 ALA A N 1
ATOM 1670 C CA . ALA A 1 202 ? 0.104 -4.966 38.873 1.00 76.81 202 ALA A CA 1
ATOM 1671 C C . ALA A 1 202 ? 0.769 -6.276 38.411 1.00 76.81 202 ALA A C 1
ATOM 1673 O O . ALA A 1 202 ? 0.091 -7.154 37.879 1.00 76.81 202 ALA A O 1
ATOM 1674 N N . LYS A 1 203 ? 2.077 -6.446 38.640 1.00 76.75 203 LYS A N 1
ATOM 1675 C CA . LYS A 1 203 ? 2.781 -7.711 38.384 1.00 76.75 203 LYS A CA 1
ATOM 1676 C C . LYS A 1 203 ? 2.372 -8.803 39.378 1.00 76.75 203 LYS A C 1
ATOM 1678 O O . LYS A 1 203 ? 2.173 -9.939 38.976 1.00 76.75 203 LYS A O 1
ATOM 1683 N N . GLU A 1 204 ? 2.196 -8.460 40.653 1.00 76.44 204 GLU A N 1
ATOM 1684 C CA . GLU A 1 204 ? 1.723 -9.395 41.690 1.00 76.44 204 GLU A CA 1
ATOM 1685 C C . GLU A 1 204 ? 0.239 -9.763 41.564 1.00 76.44 204 GLU A C 1
ATOM 1687 O O . GLU A 1 204 ? -0.185 -10.801 42.066 1.00 76.44 204 GLU A O 1
ATOM 1692 N N . LEU A 1 205 ? -0.557 -8.915 40.911 1.00 74.88 205 LEU A N 1
ATOM 1693 C CA . LEU A 1 205 ? -1.953 -9.190 40.566 1.00 74.88 205 LEU A CA 1
ATOM 1694 C C . LEU A 1 205 ? -2.104 -9.970 39.250 1.00 74.88 205 LEU A C 1
ATOM 1696 O O . LEU A 1 205 ? -3.230 -10.147 38.790 1.00 74.88 205 LEU A O 1
ATOM 1700 N N . ASP A 1 206 ? -0.999 -10.397 38.628 1.00 76.00 206 ASP A N 1
ATOM 1701 C CA . ASP A 1 206 ? -0.978 -11.010 37.299 1.00 76.00 206 ASP A CA 1
ATOM 1702 C C . ASP A 1 206 ? -1.702 -10.156 36.247 1.00 76.00 206 ASP A C 1
ATOM 1704 O O . ASP A 1 206 ? -2.394 -10.692 35.385 1.00 76.00 206 ASP A O 1
ATOM 1708 N N . TRP A 1 207 ? -1.587 -8.823 36.302 1.00 77.25 207 TRP A N 1
ATOM 1709 C CA . TRP A 1 207 ? -2.064 -7.904 35.251 1.00 77.25 207 TRP A CA 1
ATOM 1710 C C . TRP A 1 207 ? -0.981 -7.583 34.220 1.00 77.25 207 TRP A C 1
ATOM 1712 O O . TRP A 1 207 ? -1.289 -7.191 33.092 1.00 77.25 207 TRP A O 1
ATOM 1722 N N . LEU A 1 208 ? 0.285 -7.748 34.607 1.00 78.56 208 LEU A N 1
ATOM 1723 C CA . LEU A 1 208 ? 1.454 -7.562 33.757 1.00 78.56 208 LEU A CA 1
ATOM 1724 C C . LEU A 1 208 ? 2.350 -8.800 33.835 1.00 78.56 208 LEU A C 1
ATOM 1726 O O . LEU A 1 208 ? 2.717 -9.231 34.925 1.00 78.56 208 LEU A O 1
ATOM 1730 N N . SER A 1 209 ? 2.744 -9.351 32.687 1.00 76.88 209 SER A N 1
ATOM 1731 C CA . SER A 1 209 ? 3.670 -10.486 32.614 1.00 76.88 209 SER A CA 1
ATOM 1732 C C . SER A 1 209 ? 5.122 -10.062 32.840 1.00 76.88 209 SER A C 1
ATOM 1734 O O . SER A 1 209 ? 5.939 -10.834 33.341 1.00 76.88 209 SER A O 1
ATOM 1736 N N . ASP A 1 210 ? 5.455 -8.824 32.480 1.00 75.88 210 ASP A N 1
ATOM 1737 C CA . ASP A 1 210 ? 6.775 -8.234 32.668 1.00 75.88 210 ASP A CA 1
ATOM 1738 C C . ASP A 1 210 ? 6.689 -6.723 32.940 1.00 75.88 210 ASP A C 1
ATOM 1740 O O . ASP A 1 210 ? 5.603 -6.161 33.059 1.00 75.88 210 ASP A O 1
ATOM 1744 N N . ILE A 1 211 ? 7.827 -6.055 33.103 1.00 75.56 211 ILE A N 1
ATOM 1745 C CA . ILE A 1 211 ? 7.892 -4.608 33.312 1.00 75.56 211 ILE A CA 1
ATOM 1746 C C . ILE A 1 211 ? 7.882 -3.914 31.939 1.00 75.56 211 ILE A C 1
ATOM 1748 O O . ILE A 1 211 ? 8.810 -4.128 31.157 1.00 75.56 211 ILE A O 1
ATOM 1752 N N . PRO A 1 212 ? 6.883 -3.065 31.626 1.00 73.44 212 PRO A N 1
ATOM 1753 C CA . PRO A 1 212 ? 6.859 -2.332 30.364 1.00 73.44 212 PRO A CA 1
ATOM 1754 C C . PRO A 1 212 ? 8.025 -1.347 30.236 1.00 73.44 212 PRO A C 1
ATOM 1756 O O . PRO A 1 212 ? 8.535 -0.826 31.231 1.00 73.44 212 PRO A O 1
ATOM 1759 N N . GLU A 1 213 ? 8.421 -1.024 29.004 1.00 74.12 213 GLU A N 1
ATOM 1760 C CA . GLU A 1 213 ? 9.454 -0.012 28.771 1.00 74.12 213 GLU A CA 1
ATOM 1761 C C . GLU A 1 213 ? 9.023 1.367 29.291 1.00 74.12 213 GLU A C 1
ATOM 1763 O O . GLU A 1 213 ? 7.897 1.823 29.078 1.00 74.12 213 GLU A O 1
ATOM 1768 N N . PHE A 1 214 ? 9.946 2.089 29.932 1.00 71.50 214 PHE A N 1
ATOM 1769 C CA . PHE A 1 214 ? 9.665 3.419 30.482 1.00 71.50 214 PHE A CA 1
ATOM 1770 C C . PHE A 1 214 ? 9.259 4.440 29.407 1.00 71.50 214 PHE A C 1
ATOM 1772 O O . PHE A 1 214 ? 8.436 5.315 29.668 1.00 71.50 214 PHE A O 1
ATOM 1779 N N . SER A 1 215 ? 9.804 4.315 28.194 1.00 70.81 215 SER A N 1
ATOM 1780 C CA . SER A 1 215 ? 9.398 5.079 27.005 1.00 70.81 215 SER A CA 1
ATOM 1781 C C . SER A 1 215 ? 7.902 4.911 26.713 1.00 70.81 215 SER A C 1
ATOM 1783 O O . SER A 1 215 ? 7.195 5.908 26.556 1.00 70.81 215 SER A O 1
ATOM 1785 N N . ALA A 1 216 ? 7.407 3.671 26.718 1.00 71.06 216 ALA A N 1
ATOM 1786 C CA . ALA A 1 216 ? 6.003 3.342 26.499 1.00 71.06 216 ALA A CA 1
ATOM 1787 C C . ALA A 1 216 ? 5.117 3.805 27.668 1.00 71.06 216 ALA A C 1
ATOM 1789 O O . ALA A 1 216 ? 4.084 4.432 27.438 1.00 71.06 216 ALA A O 1
ATOM 1790 N N . MET A 1 217 ? 5.544 3.598 28.920 1.00 72.50 217 MET A N 1
ATOM 1791 C CA . MET A 1 217 ? 4.802 4.073 30.101 1.00 72.50 217 MET A CA 1
ATOM 1792 C C . MET A 1 217 ? 4.657 5.599 30.115 1.00 72.50 217 MET A C 1
ATOM 1794 O O . MET A 1 217 ? 3.581 6.129 30.385 1.00 72.50 217 MET A O 1
ATOM 1798 N N . LYS A 1 218 ? 5.719 6.328 29.766 1.00 75.38 218 LYS A N 1
ATOM 1799 C CA . LYS A 1 218 ? 5.676 7.788 29.641 1.00 75.38 218 LYS A CA 1
ATOM 1800 C C . LYS A 1 218 ? 4.737 8.234 28.517 1.00 75.38 218 LYS A C 1
ATOM 1802 O O . LYS A 1 218 ? 3.992 9.193 28.690 1.00 75.38 218 LYS A O 1
ATOM 1807 N N . MET A 1 219 ? 4.772 7.550 27.374 1.00 73.88 219 MET A N 1
ATOM 1808 C CA . MET A 1 219 ? 4.001 7.926 26.186 1.00 73.88 219 MET A CA 1
ATOM 1809 C C . MET A 1 219 ? 2.502 7.608 26.303 1.00 73.88 219 MET A C 1
ATOM 1811 O O . MET A 1 219 ? 1.683 8.380 25.805 1.00 73.88 219 MET A O 1
ATOM 1815 N N . PHE A 1 220 ? 2.137 6.494 26.944 1.00 75.75 220 PHE A N 1
ATOM 1816 C CA . PHE A 1 220 ? 0.760 5.983 26.965 1.00 75.75 220 PHE A CA 1
ATOM 1817 C C . PHE A 1 220 ? 0.068 6.073 28.321 1.00 75.75 220 PHE A C 1
ATOM 1819 O O . PHE A 1 220 ? -1.145 6.255 28.362 1.00 75.75 220 PHE A O 1
ATOM 1826 N N . TRP A 1 221 ? 0.819 5.986 29.418 1.00 76.88 221 TRP A N 1
ATOM 1827 C CA . TRP A 1 221 ? 0.288 6.089 30.779 1.00 76.88 221 TRP A CA 1
ATOM 1828 C C . TRP A 1 221 ? 0.602 7.426 31.452 1.00 76.88 221 TRP A C 1
ATOM 1830 O O . TRP A 1 221 ? 0.285 7.608 32.619 1.00 76.88 221 TRP A O 1
ATOM 1840 N N . GLY A 1 222 ? 1.213 8.375 30.732 1.00 69.88 222 GLY A N 1
ATOM 1841 C CA . GLY A 1 222 ? 1.419 9.738 31.227 1.00 69.88 222 GLY A CA 1
ATOM 1842 C C . GLY A 1 222 ? 2.336 9.826 32.449 1.00 69.88 222 GLY A C 1
ATOM 1843 O O . GLY A 1 222 ? 2.210 10.759 33.239 1.00 69.88 222 GLY A O 1
ATOM 1844 N N . VAL A 1 223 ? 3.240 8.856 32.622 1.00 73.25 223 VAL A N 1
ATOM 1845 C CA . VAL A 1 223 ? 4.193 8.825 33.737 1.00 73.25 223 VAL A CA 1
ATOM 1846 C C . VAL A 1 223 ? 5.180 9.990 33.631 1.00 73.25 223 VAL A C 1
ATOM 1848 O O . VAL A 1 223 ? 5.876 10.148 32.624 1.00 73.25 223 VAL A O 1
ATOM 1851 N N . GLU A 1 224 ? 5.315 10.768 34.703 1.00 65.00 224 GLU A N 1
ATOM 1852 C CA . GLU A 1 224 ? 6.254 11.887 34.774 1.00 65.00 224 GLU A CA 1
ATOM 1853 C C . GLU A 1 224 ? 7.536 11.493 35.529 1.00 65.00 224 GLU A C 1
ATOM 1855 O O . GLU A 1 224 ? 7.500 10.960 36.633 1.00 65.00 224 GLU A O 1
ATOM 1860 N N . GLY A 1 225 ? 8.721 11.768 34.975 1.00 62.50 225 GLY A N 1
ATOM 1861 C CA . GLY A 1 225 ? 9.990 11.562 35.690 1.00 62.50 225 GLY A CA 1
ATOM 1862 C C . GLY A 1 225 ? 11.147 11.057 34.832 1.00 62.50 225 GLY A C 1
ATOM 1863 O O . GLY A 1 225 ? 11.079 11.044 33.602 1.00 62.50 225 GLY A O 1
ATOM 1864 N N . SER A 1 226 ? 12.238 10.664 35.497 1.00 54.75 226 SER A N 1
ATOM 1865 C CA . SER A 1 226 ? 13.467 10.179 34.863 1.00 54.75 226 SER A CA 1
ATOM 1866 C C . SER A 1 226 ? 13.616 8.657 34.981 1.00 54.75 226 SER A C 1
ATOM 1868 O O . SER A 1 226 ? 13.408 8.071 36.045 1.00 54.75 226 SER A O 1
ATOM 1870 N N . HIS A 1 227 ? 14.050 8.025 33.884 1.00 58.06 227 HIS A N 1
ATOM 1871 C CA . HIS A 1 227 ? 14.311 6.581 33.757 1.00 58.06 227 HIS A CA 1
ATOM 1872 C C . HIS A 1 227 ? 15.160 6.012 34.914 1.00 58.06 227 HIS A C 1
ATOM 1874 O O . HIS A 1 227 ? 14.953 4.888 35.369 1.00 58.06 227 HIS A O 1
ATOM 1880 N N . GLY A 1 228 ? 16.094 6.814 35.441 1.00 53.84 228 GLY A N 1
ATOM 1881 C CA . GLY A 1 228 ? 16.993 6.422 36.528 1.00 53.84 228 GLY A CA 1
ATOM 1882 C C . GLY A 1 228 ? 16.315 6.190 37.884 1.00 53.84 228 GLY A C 1
ATOM 1883 O O . GLY A 1 228 ? 16.857 5.444 38.694 1.00 53.84 228 GLY A O 1
ATOM 1884 N N . ALA A 1 229 ? 15.144 6.782 38.145 1.00 52.84 229 ALA A N 1
ATOM 1885 C CA . ALA A 1 229 ? 14.403 6.557 39.391 1.00 52.84 229 ALA A CA 1
ATOM 1886 C C . ALA A 1 229 ? 13.645 5.219 39.382 1.00 52.84 229 ALA A C 1
ATOM 1888 O O . ALA A 1 229 ? 13.550 4.563 40.414 1.00 52.84 229 ALA A O 1
ATOM 1889 N N . VAL A 1 230 ? 13.158 4.809 38.209 1.00 55.19 230 VAL A N 1
ATOM 1890 C CA . VAL A 1 230 ? 12.417 3.559 37.993 1.00 55.19 230 VAL A CA 1
ATOM 1891 C C . VAL A 1 230 ? 13.390 2.378 37.876 1.00 55.19 230 VAL A C 1
ATOM 1893 O O . VAL A 1 230 ? 13.253 1.385 38.579 1.00 55.19 230 VAL A O 1
ATOM 1896 N N . SER A 1 231 ? 14.464 2.524 37.091 1.00 52.81 231 SER A N 1
ATOM 1897 C CA . SER A 1 231 ? 15.478 1.474 36.894 1.00 52.81 231 SER A CA 1
ATOM 1898 C C . SER A 1 231 ? 16.242 1.101 38.177 1.00 52.81 231 SER A C 1
ATOM 1900 O O . SER A 1 231 ? 16.539 -0.073 38.393 1.00 52.81 231 SER A O 1
ATOM 1902 N N . LYS A 1 232 ? 16.501 2.060 39.081 1.00 55.66 232 LYS A N 1
ATOM 1903 C CA . LYS A 1 232 ? 17.147 1.781 40.379 1.00 55.66 232 LYS A CA 1
ATOM 1904 C C . LYS A 1 232 ? 16.283 0.949 41.331 1.00 55.66 232 LYS A C 1
ATOM 1906 O O . LYS A 1 232 ? 16.847 0.302 42.204 1.00 55.66 232 LYS A O 1
ATOM 1911 N N . MET A 1 233 ? 14.958 0.958 41.175 1.00 54.84 233 MET A N 1
ATOM 1912 C CA . MET A 1 233 ? 14.053 0.170 42.023 1.00 54.84 233 MET A CA 1
ATOM 1913 C C . MET A 1 233 ? 13.870 -1.272 41.541 1.00 54.84 233 MET A C 1
ATOM 1915 O O . MET A 1 233 ? 13.538 -2.132 42.347 1.00 54.84 233 MET A O 1
ATOM 1919 N N . PHE A 1 234 ? 14.125 -1.548 40.258 1.00 53.03 234 PHE A N 1
ATOM 1920 C CA . PHE A 1 234 ? 13.979 -2.884 39.664 1.00 53.03 234 PHE A CA 1
ATOM 1921 C C . PHE A 1 234 ? 15.290 -3.681 39.572 1.00 53.03 234 PHE A C 1
ATOM 1923 O O . PHE A 1 234 ? 15.274 -4.852 39.185 1.00 53.03 234 PHE A O 1
ATOM 1930 N N . ASN A 1 235 ? 16.436 -3.084 39.921 1.00 45.72 235 ASN A N 1
ATOM 1931 C CA . ASN A 1 235 ? 17.715 -3.790 39.897 1.00 45.72 235 ASN A CA 1
ATOM 1932 C C . ASN A 1 235 ? 17.776 -4.850 41.011 1.00 45.72 235 ASN A C 1
ATOM 1934 O O . ASN A 1 235 ? 17.809 -4.535 42.197 1.00 45.72 235 ASN A O 1
ATOM 1938 N N . LYS A 1 236 ? 17.829 -6.117 40.581 1.00 46.41 236 LYS A N 1
ATOM 1939 C CA . LYS A 1 236 ? 17.812 -7.390 41.333 1.00 46.41 236 LYS A CA 1
ATOM 1940 C C . LYS A 1 236 ? 18.972 -7.626 42.324 1.00 46.41 236 LYS A C 1
ATOM 1942 O O . LYS A 1 236 ? 19.287 -8.773 42.630 1.00 46.41 236 LYS A O 1
ATOM 1947 N N . VAL A 1 237 ? 19.605 -6.588 42.860 1.00 41.38 237 VAL A N 1
ATOM 1948 C CA . VAL A 1 237 ? 20.636 -6.734 43.898 1.00 41.38 237 VAL A CA 1
ATOM 1949 C C . VAL A 1 237 ? 20.108 -6.125 45.196 1.00 41.38 237 VAL A C 1
ATOM 1951 O O . VAL A 1 237 ? 20.423 -4.985 45.516 1.00 41.38 237 VAL A O 1
ATOM 1954 N N . GLY A 1 238 ? 19.280 -6.881 45.932 1.00 38.28 238 GLY A N 1
ATOM 1955 C CA . GLY A 1 238 ? 18.996 -6.574 47.345 1.00 38.28 238 GLY A CA 1
ATOM 1956 C C . GLY A 1 238 ? 17.542 -6.381 47.795 1.00 38.28 238 GLY A C 1
ATOM 1957 O O . GLY A 1 238 ? 17.342 -5.770 48.837 1.00 38.28 238 GLY A O 1
ATOM 1958 N N . GLY A 1 239 ? 16.541 -6.912 47.085 1.00 47.12 239 GLY A N 1
ATOM 1959 C CA . GLY A 1 239 ? 15.140 -6.867 47.536 1.00 47.12 239 GLY A CA 1
ATOM 1960 C C . GLY A 1 239 ? 14.404 -5.572 47.170 1.00 47.12 239 GLY A C 1
ATOM 1961 O O . GLY A 1 239 ? 15.013 -4.551 46.857 1.00 47.12 239 GLY A O 1
ATOM 1962 N N . SER A 1 240 ? 13.070 -5.641 47.145 1.00 48.31 240 SER A N 1
ATOM 1963 C CA . SER A 1 240 ? 12.212 -4.489 46.847 1.00 48.31 240 SER A CA 1
ATOM 1964 C C . SER A 1 240 ? 12.427 -3.397 47.901 1.00 48.31 240 SER A C 1
ATOM 1966 O O . SER A 1 240 ? 12.179 -3.613 49.082 1.00 48.31 240 SER A O 1
ATOM 1968 N N . LEU A 1 241 ? 12.873 -2.207 47.483 1.00 54.31 241 LEU A N 1
ATOM 1969 C CA . LEU A 1 241 ? 13.008 -1.017 48.344 1.00 54.31 241 LEU A CA 1
ATOM 1970 C C . LEU A 1 241 ? 11.650 -0.352 48.657 1.00 54.31 241 LEU A C 1
ATOM 1972 O O . LEU A 1 241 ? 11.607 0.784 49.137 1.00 54.31 241 LEU A O 1
ATOM 1976 N N . ILE A 1 242 ? 10.542 -1.021 48.332 1.00 60.25 242 ILE A N 1
ATOM 1977 C CA . ILE A 1 242 ? 9.181 -0.510 48.463 1.00 60.25 242 ILE A CA 1
ATOM 1978 C C . ILE A 1 242 ? 8.532 -1.179 49.685 1.00 60.25 242 ILE A C 1
ATOM 1980 O O . ILE A 1 242 ? 8.488 -2.407 49.730 1.00 60.25 242 ILE A O 1
ATOM 1984 N N . PRO A 1 243 ? 8.024 -0.406 50.665 1.00 66.50 243 PRO A N 1
ATOM 1985 C CA . PRO A 1 243 ? 7.309 -0.959 51.813 1.00 66.50 243 PRO A CA 1
ATOM 1986 C C . PRO A 1 243 ? 6.095 -1.787 51.376 1.00 66.50 243 PRO A C 1
ATOM 1988 O O . PRO A 1 243 ? 5.302 -1.327 50.554 1.00 66.50 243 PRO A O 1
ATOM 1991 N N . GLU A 1 244 ? 5.933 -2.974 51.958 1.00 63.72 244 GLU A N 1
ATOM 1992 C CA . GLU A 1 244 ? 4.867 -3.940 51.641 1.00 63.72 244 GLU A CA 1
ATOM 1993 C C . GLU A 1 244 ? 3.460 -3.337 51.814 1.00 63.72 244 GLU A C 1
ATOM 1995 O O . GLU A 1 244 ? 2.584 -3.530 50.975 1.00 63.72 244 GLU A O 1
ATOM 2000 N N . GLU A 1 245 ? 3.284 -2.475 52.819 1.00 65.56 245 GLU A N 1
ATOM 2001 C CA . GLU A 1 245 ? 2.048 -1.724 53.085 1.00 65.56 245 GLU A CA 1
ATOM 2002 C C . GLU A 1 245 ? 1.635 -0.811 51.912 1.00 65.56 245 GLU A C 1
ATOM 2004 O O . GLU A 1 245 ? 0.454 -0.676 51.590 1.00 65.56 245 GLU A O 1
ATOM 2009 N N . ASN A 1 246 ? 2.608 -0.223 51.207 1.00 66.00 246 ASN A N 1
ATOM 2010 C CA . ASN A 1 246 ? 2.336 0.622 50.042 1.00 66.00 246 ASN A CA 1
ATOM 2011 C C . ASN A 1 246 ? 1.950 -0.206 48.812 1.00 66.00 246 ASN A C 1
ATOM 2013 O O . ASN A 1 246 ? 1.156 0.255 47.993 1.00 66.00 246 ASN A O 1
ATOM 2017 N N . ILE A 1 247 ? 2.498 -1.417 48.685 1.00 62.94 247 ILE A N 1
ATOM 2018 C CA . ILE A 1 247 ? 2.122 -2.361 47.628 1.00 62.94 247 ILE A CA 1
ATOM 2019 C C . ILE A 1 247 ? 0.695 -2.856 47.882 1.00 62.94 247 ILE A C 1
ATOM 2021 O O . ILE A 1 247 ? -0.116 -2.883 46.961 1.00 62.94 247 ILE A O 1
ATOM 2025 N N . GLU A 1 248 ? 0.344 -3.171 49.129 1.00 66.94 248 GLU A N 1
ATOM 2026 C CA . GLU A 1 248 ? -0.997 -3.641 49.482 1.00 66.94 248 GLU A CA 1
ATOM 2027 C C . GLU A 1 248 ? -2.075 -2.560 49.277 1.00 66.94 248 GLU A C 1
ATOM 2029 O O . GLU A 1 248 ? -3.149 -2.849 48.741 1.00 66.94 248 GLU A O 1
ATOM 2034 N N . ASN A 1 249 ? -1.779 -1.301 49.614 1.00 72.75 249 ASN A N 1
ATOM 2035 C CA . ASN A 1 249 ? -2.670 -0.172 49.331 1.00 72.75 249 ASN A CA 1
ATOM 2036 C C . ASN A 1 249 ? -2.848 0.056 47.821 1.00 72.75 249 ASN A C 1
ATOM 2038 O O . ASN A 1 249 ? -3.978 0.204 47.356 1.00 72.75 249 ASN A O 1
ATOM 2042 N N . ALA A 1 250 ? -1.762 -0.017 47.044 1.00 69.50 250 ALA A N 1
ATOM 2043 C CA . ALA A 1 250 ? -1.824 0.062 45.586 1.00 69.50 250 ALA A CA 1
ATOM 2044 C C . ALA A 1 250 ? -2.646 -1.090 44.976 1.00 69.50 250 ALA A C 1
ATOM 2046 O O . ALA A 1 250 ? -3.416 -0.873 44.043 1.00 69.50 250 ALA A O 1
ATOM 2047 N N . ARG A 1 251 ? -2.548 -2.309 45.525 1.00 72.25 251 ARG A N 1
ATOM 2048 C CA . ARG A 1 251 ? -3.370 -3.456 45.098 1.00 72.25 251 ARG A CA 1
ATOM 2049 C C . ARG A 1 251 ? -4.853 -3.229 45.369 1.00 72.25 251 ARG A C 1
ATOM 2051 O O . ARG A 1 251 ? -5.669 -3.514 44.497 1.00 72.25 251 ARG A O 1
ATOM 2058 N N . LYS A 1 252 ? -5.205 -2.714 46.551 1.00 73.50 252 LYS A N 1
ATOM 2059 C CA . LYS A 1 252 ? -6.598 -2.392 46.906 1.00 73.50 252 LYS A CA 1
ATOM 2060 C C . LYS A 1 252 ? -7.177 -1.313 45.992 1.00 73.50 252 LYS A C 1
ATOM 2062 O O . LYS A 1 252 ? -8.332 -1.428 45.598 1.00 73.50 252 LYS A O 1
ATOM 2067 N N . GLU A 1 253 ? -6.379 -0.315 45.618 1.00 74.75 253 GLU A N 1
ATOM 2068 C CA . GLU A 1 253 ? -6.792 0.745 44.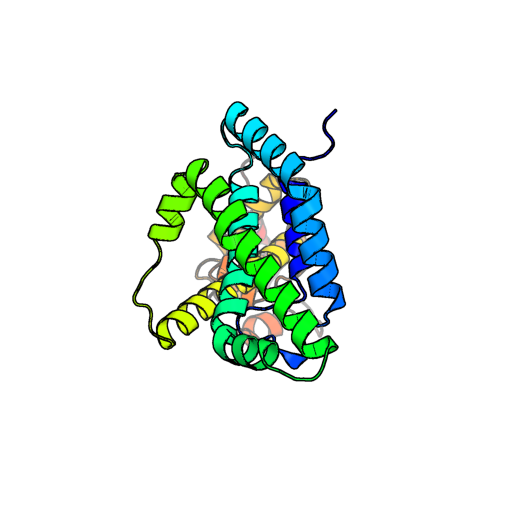691 1.00 74.75 253 GLU A CA 1
ATOM 2069 C C . GLU A 1 253 ? -6.946 0.249 43.245 1.00 74.75 253 GLU A C 1
ATOM 2071 O O . GLU A 1 253 ? -7.885 0.633 42.555 1.00 74.75 253 GLU A O 1
ATOM 2076 N N . LEU A 1 254 ? -6.071 -0.650 42.788 1.00 72.19 254 LEU A N 1
ATOM 2077 C CA . LEU A 1 254 ? -6.217 -1.284 41.477 1.00 72.19 254 LEU A CA 1
ATOM 2078 C C . LEU A 1 254 ? -7.471 -2.174 41.431 1.00 72.19 254 LEU A C 1
ATOM 2080 O O . LEU A 1 254 ? -8.279 -2.058 40.512 1.00 72.19 254 LEU A O 1
ATOM 2084 N N . LEU A 1 255 ? -7.677 -3.019 42.444 1.00 71.38 255 LEU A N 1
ATOM 2085 C CA . LEU A 1 255 ? -8.834 -3.916 42.516 1.00 71.38 255 LEU A CA 1
ATOM 2086 C C . LEU A 1 255 ? -10.165 -3.170 42.671 1.00 71.38 255 LEU A C 1
ATOM 2088 O O . LEU A 1 255 ? -11.154 -3.604 42.093 1.00 71.38 255 LEU A O 1
ATOM 2092 N N . SER A 1 256 ? -10.206 -2.044 43.391 1.00 73.31 256 SER A N 1
ATOM 2093 C CA . SER A 1 256 ? -11.437 -1.251 43.547 1.00 73.31 256 SER A CA 1
ATOM 2094 C C . SER A 1 256 ? -11.892 -0.568 42.255 1.00 73.31 256 SER A C 1
ATOM 2096 O O . SER A 1 256 ? -13.057 -0.189 42.142 1.00 73.31 256 SER A O 1
ATOM 2098 N N . LYS A 1 257 ? -10.988 -0.426 41.276 1.00 68.12 257 LYS A N 1
ATOM 2099 C CA . LYS A 1 257 ? -11.274 0.121 39.946 1.00 68.12 257 LYS A CA 1
ATOM 2100 C C . LYS A 1 257 ? -11.606 -0.938 38.893 1.00 68.12 257 LYS A C 1
ATOM 2102 O O . LYS A 1 257 ? -11.938 -0.558 37.773 1.00 68.12 257 LYS A O 1
ATOM 2107 N N . LEU A 1 258 ? -11.559 -2.234 39.220 1.00 62.94 258 LEU A N 1
ATOM 2108 C CA . LEU A 1 258 ? -12.210 -3.262 38.404 1.00 62.94 258 LEU A CA 1
ATOM 2109 C C . LEU A 1 258 ? -13.693 -3.332 38.794 1.00 62.94 258 LEU A C 1
ATOM 2111 O O . LEU A 1 258 ? -13.992 -3.757 39.909 1.00 62.94 258 LEU A O 1
ATOM 2115 N N . PRO A 1 259 ? -14.632 -2.944 37.916 1.00 54.19 259 PRO A N 1
ATOM 2116 C CA . PRO A 1 259 ? -16.018 -3.338 38.104 1.00 54.19 259 PRO A CA 1
ATOM 2117 C C . PRO A 1 259 ? -16.148 -4.848 37.860 1.00 54.19 259 PRO A C 1
ATOM 2119 O O . PRO A 1 259 ? -15.454 -5.383 36.989 1.00 54.19 259 PRO A O 1
ATOM 2122 N N . GLU A 1 260 ? -17.018 -5.498 38.641 1.00 46.41 260 GLU A N 1
ATOM 2123 C CA . GLU A 1 260 ? -17.422 -6.906 38.469 1.00 46.41 260 GLU A CA 1
ATOM 2124 C C . GLU A 1 260 ? -17.791 -7.251 37.015 1.00 46.41 260 GLU A C 1
ATOM 2126 O O . GLU A 1 260 ? -18.451 -6.424 36.336 1.00 46.41 260 GLU A O 1
#

Radius of gyration: 26.48 Å; chains: 1; bounding box: 45×43×81 Å

Secondary structure (DSSP, 8-state):
-----HHHHHHHHHHHTTT--TTT--TTT--HHHHHHHHHHHHHHHHHHHHHHHHHHHTTSTTHHHHHHHHHHHHHHHHHHHHTHHHHHHHTT-S-HHHHHHHHHHHHHHHIIIIIIHHHHHHH-HHHHHHHHTS-TT--HHHHHHHHHHHHHHHHHHHHHHHHHHHB--SSHHHHHHHHHHHHHHHTT-BHHHHHHHHHHHHHTTSBSSPPPHHHHHHHS--BS-HHHHHHHH-SSSS--S-HHHHHHHHHHHHHTS--

Foldseek 3Di:
DLPDALVVLLVVLCVLLVQDAQPPDDPVSDDLVSLVVNLVCLVVCVVVVLVNLVVCVVVVNPCVVSLLSNLVSLVSLLSSCVVCVVVLVVLCVDPDPVSNSSSVSSVSSNCCSPPPVNVSSCVRCVVSVVVVVVDDPDDDPVNVVVVVVVVVVVVVLVVLVVQVLVFFDDPDPVLSVLLLVLLLVVQAPAEQPLNLLLQVLCVVVVRTNDRRDPVSCCVRSNHDYDPVSNVVQPPPPDDGPHDPVSSVVSNVSSVVSDDD

pLDDT: mean 76.03, std 14.89, range [30.94, 96.62]

Sequence (260 aa):
MSTYDLPYYENVLCERMSFIEPFCTDWEAVNVNHLIELKDCLDKEWMNFQRAILADMQSGFYGSYCVRSIYCTLKKFSRWFYDLKDIICMALKHTIHEVVQKAVIARAIANAIEVIWVPFIWERYEELKKESQRLPETLTADELRRAKMRNIDEVNRDHALRNLFSVITGSSTEEKNRKYEIMREVLTGMKGKTVATYIQAAKELDWLSDIPEFSAMKMFWGVEGSHGAVSKMFNKVGGSLIPEENIENARKELLSKLPE